Protein AF-W4FSC2-F1 (afdb_monomer)

Structure (mmCIF, N/CA/C/O backbone):
data_AF-W4FSC2-F1
#
_entry.id   AF-W4FSC2-F1
#
loop_
_atom_site.group_PDB
_atom_site.id
_atom_site.type_symbol
_atom_site.label_atom_id
_atom_site.label_alt_id
_atom_site.label_comp_id
_atom_site.label_asym_id
_atom_site.label_entity_id
_atom_site.label_seq_id
_atom_site.pdbx_PDB_ins_code
_atom_site.Cartn_x
_atom_site.Cartn_y
_atom_site.Cartn_z
_atom_site.occupancy
_atom_site.B_iso_or_equiv
_atom_site.auth_seq_id
_atom_site.auth_comp_id
_atom_site.auth_asym_id
_atom_site.auth_atom_id
_atom_site.pdbx_PDB_model_num
ATOM 1 N N . MET A 1 1 ? -3.417 -10.448 28.737 1.00 35.16 1 MET A N 1
ATOM 2 C CA . MET A 1 1 ? -2.575 -9.877 27.661 1.00 35.16 1 MET A CA 1
ATOM 3 C C . MET A 1 1 ? -3.220 -8.576 27.216 1.00 35.16 1 MET A C 1
ATOM 5 O O . MET A 1 1 ? -4.421 -8.612 26.991 1.00 35.16 1 MET A O 1
ATOM 9 N N . PRO A 1 2 ? -2.497 -7.448 27.138 1.00 37.25 2 PRO A N 1
ATOM 10 C CA . PRO A 1 2 ? -3.067 -6.211 26.617 1.00 37.25 2 PRO A CA 1
ATOM 11 C C . PRO A 1 2 ? -3.381 -6.393 25.128 1.00 37.25 2 PRO A C 1
ATOM 13 O O . PRO A 1 2 ? -2.490 -6.665 24.322 1.00 37.25 2 PRO A O 1
ATOM 16 N N . CYS A 1 3 ? -4.658 -6.302 24.778 1.00 48.50 3 CYS A N 1
ATOM 17 C CA . CYS A 1 3 ? -5.114 -6.345 23.401 1.00 48.50 3 CYS A CA 1
ATOM 18 C C . CYS A 1 3 ? -4.846 -4.989 22.753 1.00 48.50 3 CYS A C 1
ATOM 20 O O . CYS A 1 3 ? -5.392 -3.953 23.132 1.00 48.50 3 CYS A O 1
ATOM 22 N N . PHE A 1 4 ? -3.925 -4.989 21.794 1.00 53.41 4 PHE A N 1
ATOM 23 C CA . PHE A 1 4 ? -3.612 -3.797 21.027 1.00 53.41 4 PHE A CA 1
ATOM 24 C C . PHE A 1 4 ? -4.786 -3.481 20.093 1.00 53.41 4 PHE A C 1
ATOM 26 O O . PHE A 1 4 ? -5.379 -4.409 19.525 1.00 53.41 4 PHE A O 1
ATOM 33 N N . PRO A 1 5 ? -5.130 -2.194 19.905 1.00 62.53 5 PRO A N 1
ATOM 34 C CA . PRO A 1 5 ? -6.120 -1.812 18.911 1.00 62.53 5 PRO A CA 1
ATOM 35 C C . PRO A 1 5 ? -5.744 -2.441 17.562 1.00 62.53 5 PRO A C 1
ATOM 37 O O . PRO A 1 5 ? -4.558 -2.615 17.254 1.00 62.53 5 PRO A O 1
ATOM 40 N N . HIS A 1 6 ? -6.747 -2.830 16.772 1.00 65.00 6 HIS A N 1
ATOM 41 C CA . HIS A 1 6 ? -6.518 -3.376 15.437 1.00 65.00 6 HIS A CA 1
ATOM 42 C C . HIS A 1 6 ? -6.365 -2.227 14.434 1.00 65.00 6 HIS A C 1
ATOM 44 O O . HIS A 1 6 ? -7.195 -1.315 14.416 1.00 65.00 6 HIS A O 1
ATOM 50 N N . PRO A 1 7 ? -5.299 -2.230 13.620 1.00 75.81 7 PRO A N 1
ATOM 51 C CA . PRO A 1 7 ? -5.080 -1.213 12.602 1.00 75.81 7 PRO A CA 1
ATOM 52 C C . PRO A 1 7 ? -6.215 -1.287 11.590 1.00 75.81 7 PRO A C 1
ATOM 54 O O . PRO A 1 7 ? -6.633 -2.370 11.179 1.00 75.81 7 PRO A O 1
ATOM 57 N N . THR A 1 8 ? -6.729 -0.140 11.171 1.00 83.69 8 THR A N 1
ATOM 58 C CA . THR A 1 8 ? -7.837 -0.115 10.210 1.00 83.69 8 THR A CA 1
ATOM 59 C C . THR A 1 8 ? -7.338 0.160 8.804 1.00 83.69 8 THR A C 1
ATOM 61 O O . THR A 1 8 ? -7.883 -0.385 7.840 1.00 83.69 8 THR A O 1
ATOM 64 N N . LYS A 1 9 ? -6.270 0.953 8.672 1.00 91.56 9 LYS A N 1
ATOM 65 C CA . LYS A 1 9 ? -5.803 1.452 7.383 1.00 91.56 9 LYS A CA 1
ATOM 66 C C . LYS A 1 9 ? -4.280 1.457 7.303 1.00 91.56 9 LYS A C 1
ATOM 68 O O . LYS A 1 9 ? -3.597 1.911 8.213 1.00 91.56 9 LYS A O 1
ATOM 73 N N . LEU A 1 10 ? -3.752 0.977 6.185 1.00 94.44 10 LEU A N 1
ATOM 74 C CA . LEU A 1 10 ? -2.345 1.100 5.819 1.00 94.44 10 LEU A CA 1
ATOM 75 C C . LEU A 1 10 ? -2.249 1.986 4.582 1.00 94.44 10 LEU A C 1
ATOM 77 O O . LEU A 1 10 ? -2.932 1.734 3.594 1.00 94.44 10 LEU A O 1
ATOM 81 N N . VAL A 1 11 ? -1.411 3.014 4.632 1.00 95.69 11 VAL A N 1
ATOM 82 C CA . VAL A 1 11 ? -1.145 3.922 3.515 1.00 95.69 11 VAL A CA 1
ATOM 83 C C . VAL A 1 11 ? 0.298 3.724 3.069 1.00 95.69 11 VAL A C 1
ATOM 85 O O . VAL A 1 11 ? 1.221 3.922 3.852 1.00 95.69 11 VAL A O 1
ATOM 88 N N . LEU A 1 12 ? 0.493 3.303 1.823 1.00 97.00 12 LEU A N 1
ATOM 89 C CA . LEU A 1 12 ? 1.797 3.184 1.174 1.00 97.00 12 LEU A CA 1
ATOM 90 C C . LEU A 1 12 ? 2.012 4.405 0.283 1.00 97.00 12 LEU A C 1
ATOM 92 O O . LEU A 1 12 ? 1.240 4.596 -0.649 1.00 97.00 12 LEU A O 1
ATOM 96 N N . THR A 1 13 ? 3.069 5.175 0.507 1.00 97.31 13 THR A N 1
ATOM 97 C CA . THR A 1 13 ? 3.405 6.347 -0.309 1.00 97.31 13 THR A CA 1
ATOM 98 C C . THR A 1 13 ? 4.732 6.128 -1.015 1.00 97.31 13 THR A C 1
ATOM 100 O O . THR A 1 13 ? 5.756 5.967 -0.357 1.00 97.31 13 THR A O 1
ATOM 103 N N . LEU A 1 14 ? 4.732 6.125 -2.347 1.00 97.12 14 LEU A N 1
ATOM 104 C CA . LEU A 1 14 ? 5.954 6.048 -3.150 1.00 97.12 14 LEU A CA 1
ATOM 105 C C . LEU A 1 14 ? 6.486 7.463 -3.404 1.00 97.12 14 LEU A C 1
ATOM 107 O O . LEU A 1 14 ? 5.750 8.300 -3.919 1.00 97.12 14 LEU A O 1
ATOM 111 N N . HIS A 1 15 ? 7.753 7.713 -3.065 1.00 96.19 15 HIS A N 1
ATOM 112 C CA . HIS A 1 15 ? 8.377 9.039 -3.185 1.00 96.19 15 HIS A CA 1
ATOM 113 C C . HIS A 1 15 ? 9.204 9.155 -4.459 1.00 96.19 15 HIS A C 1
ATOM 115 O O . HIS A 1 15 ? 9.020 10.061 -5.266 1.00 96.19 15 HIS A O 1
ATOM 121 N N . SER A 1 16 ? 10.132 8.224 -4.657 1.00 96.62 16 SER A N 1
ATOM 122 C CA . SER A 1 16 ? 11.044 8.243 -5.800 1.00 96.62 16 SER A CA 1
ATOM 123 C C . SER A 1 16 ? 11.610 6.862 -6.086 1.00 96.62 16 SER A C 1
ATOM 125 O O . SER A 1 16 ? 11.514 5.951 -5.263 1.00 96.62 16 SER A O 1
ATOM 127 N N . ALA A 1 17 ? 12.222 6.697 -7.252 1.00 96.44 17 ALA A N 1
ATOM 128 C CA . ALA A 1 17 ? 13.078 5.557 -7.537 1.00 96.44 17 ALA A CA 1
ATOM 129 C C . ALA A 1 17 ? 14.437 6.018 -8.052 1.00 96.44 17 ALA A C 1
ATOM 131 O O . ALA A 1 17 ? 14.563 7.106 -8.603 1.00 96.44 17 ALA A O 1
ATOM 132 N N . SER A 1 18 ? 15.440 5.163 -7.899 1.00 96.06 18 SER A N 1
ATOM 133 C CA . SER A 1 18 ? 16.730 5.271 -8.569 1.00 96.06 18 SER A CA 1
ATOM 134 C C . SER A 1 18 ? 16.976 3.953 -9.290 1.00 96.06 18 SER A C 1
ATOM 136 O O . SER A 1 18 ? 17.211 2.919 -8.667 1.00 96.06 18 SER A O 1
ATOM 138 N N . LEU A 1 19 ? 16.807 3.967 -10.607 1.00 93.19 19 LEU A N 1
ATOM 139 C CA . LEU A 1 19 ? 17.000 2.803 -11.465 1.00 93.19 19 LEU A CA 1
ATOM 140 C C . LEU A 1 19 ? 18.501 2.577 -11.668 1.00 93.19 19 LEU A C 1
ATOM 142 O O . LEU A 1 19 ? 19.258 3.545 -11.779 1.00 93.19 19 LEU A O 1
ATOM 146 N N . LEU A 1 20 ? 18.933 1.313 -11.728 1.00 87.94 20 LEU A N 1
ATOM 147 C CA . LEU A 1 20 ? 20.340 0.992 -11.997 1.00 87.94 20 LEU A CA 1
ATOM 148 C C . LEU A 1 20 ? 20.810 1.611 -13.328 1.00 87.94 20 LEU A C 1
ATOM 150 O O . LEU A 1 20 ? 19.979 1.871 -14.208 1.00 87.94 20 LEU A O 1
ATOM 154 N N . PRO A 1 21 ? 22.133 1.830 -13.493 1.00 78.81 21 PRO A N 1
ATOM 155 C CA . PRO A 1 21 ? 22.695 2.449 -14.686 1.00 78.81 21 PRO A CA 1
ATOM 156 C C . PRO A 1 21 ? 22.179 1.760 -15.949 1.00 78.81 21 PRO A C 1
ATOM 158 O O . PRO A 1 21 ? 22.390 0.570 -16.177 1.00 78.81 21 PRO A O 1
ATOM 161 N N . GLY A 1 22 ? 21.451 2.516 -16.761 1.00 79.06 22 GLY A N 1
ATOM 162 C CA . GLY A 1 22 ? 20.733 1.974 -17.896 1.00 79.06 22 GLY A CA 1
ATOM 163 C C . GLY A 1 22 ? 20.102 3.071 -18.744 1.00 79.06 22 GLY A C 1
ATOM 164 O O . GLY A 1 22 ? 20.161 4.257 -18.413 1.00 79.06 22 GLY A O 1
ATOM 165 N N . PRO A 1 23 ? 19.497 2.700 -19.880 1.00 80.94 23 PRO A N 1
ATOM 166 C CA . PRO A 1 23 ? 18.843 3.655 -20.756 1.00 80.94 23 PRO A CA 1
ATOM 167 C C . PRO A 1 23 ? 17.675 4.316 -20.020 1.00 80.94 23 PRO A C 1
ATOM 169 O O . PRO A 1 23 ? 16.733 3.636 -19.621 1.00 80.94 23 PRO A O 1
ATOM 172 N N . ALA A 1 24 ? 17.719 5.643 -19.897 1.00 89.81 24 ALA A N 1
ATOM 173 C CA . ALA A 1 24 ? 16.662 6.406 -19.247 1.00 89.81 24 ALA A CA 1
ATOM 174 C C . ALA A 1 24 ? 15.281 6.123 -19.873 1.00 89.81 24 ALA A C 1
ATOM 176 O O . ALA A 1 24 ? 15.137 6.005 -21.099 1.00 89.81 24 ALA A O 1
ATOM 177 N N . MET A 1 25 ? 14.272 6.012 -19.011 1.00 91.94 25 MET A N 1
ATOM 178 C CA . MET A 1 25 ? 12.929 5.525 -19.326 1.00 91.94 25 MET A CA 1
ATOM 179 C C . MET A 1 25 ? 11.932 6.683 -19.334 1.00 91.94 25 MET A C 1
ATOM 181 O O . MET A 1 25 ? 12.090 7.635 -18.579 1.00 91.94 25 MET A O 1
ATOM 185 N N . ARG A 1 26 ? 10.900 6.611 -20.182 1.00 93.69 26 ARG A N 1
ATOM 186 C CA . ARG A 1 26 ? 9.776 7.567 -20.196 1.00 93.69 26 ARG A CA 1
ATOM 187 C C . ARG A 1 26 ? 8.539 6.947 -19.552 1.00 93.69 26 ARG A C 1
ATOM 189 O O . ARG A 1 26 ? 8.424 5.723 -19.517 1.00 93.69 26 ARG A O 1
ATOM 196 N N . ASN A 1 27 ? 7.580 7.771 -19.136 1.00 94.62 27 ASN A N 1
ATOM 197 C CA . ASN A 1 27 ? 6.281 7.333 -18.600 1.00 94.62 27 ASN A CA 1
ATOM 198 C C . ASN A 1 27 ? 6.419 6.304 -17.462 1.00 94.62 27 ASN A C 1
ATOM 200 O O . ASN A 1 27 ? 5.756 5.261 -17.470 1.00 94.62 27 ASN A O 1
ATOM 204 N N . VAL A 1 28 ? 7.332 6.563 -16.524 1.00 96.06 28 VAL A N 1
ATOM 205 C CA . VAL A 1 28 ? 7.620 5.636 -15.427 1.00 96.06 28 VAL A CA 1
ATOM 206 C C . VAL A 1 28 ? 6.524 5.730 -14.368 1.00 96.06 28 VAL A C 1
ATOM 208 O O . VAL A 1 28 ? 6.284 6.794 -13.806 1.00 96.06 28 VAL A O 1
ATOM 211 N N . HIS A 1 29 ? 5.853 4.619 -14.087 1.00 96.88 29 HIS A N 1
ATOM 212 C CA . HIS A 1 29 ? 4.794 4.525 -13.084 1.00 96.88 29 HIS A CA 1
ATOM 213 C C . HIS A 1 29 ? 4.937 3.245 -12.266 1.00 96.88 29 HIS A C 1
ATOM 215 O O . HIS A 1 29 ? 5.563 2.271 -12.694 1.00 96.88 29 HIS A O 1
ATOM 221 N N . ALA A 1 30 ? 4.336 3.249 -11.085 1.00 97.38 30 ALA A N 1
ATOM 222 C CA . ALA A 1 30 ? 4.217 2.082 -10.236 1.00 97.38 30 ALA A CA 1
ATOM 223 C C . ALA A 1 30 ? 2.822 1.467 -10.368 1.00 97.38 30 ALA A C 1
ATOM 225 O O . ALA A 1 30 ? 1.814 2.168 -10.443 1.00 97.38 30 ALA A O 1
ATOM 226 N N . VAL A 1 31 ? 2.775 0.143 -10.368 1.00 97.75 31 VAL A N 1
ATOM 227 C CA . VAL A 1 31 ? 1.562 -0.659 -10.252 1.00 97.75 31 VAL A CA 1
ATOM 228 C C . VAL A 1 31 ? 1.635 -1.377 -8.912 1.00 97.75 31 VAL A C 1
ATOM 230 O O . VAL A 1 31 ? 2.566 -2.143 -8.666 1.00 97.75 31 VAL A O 1
ATOM 233 N N . VAL A 1 32 ? 0.671 -1.114 -8.038 1.00 98.06 32 VAL A N 1
ATOM 234 C CA . VAL A 1 32 ? 0.623 -1.637 -6.672 1.00 98.06 32 VAL A CA 1
ATOM 235 C C . VAL A 1 32 ? -0.560 -2.581 -6.551 1.00 98.06 32 VAL A C 1
ATOM 237 O O . VAL A 1 32 ? -1.699 -2.177 -6.747 1.00 98.06 32 VAL A O 1
ATOM 240 N N . THR A 1 33 ? -0.303 -3.844 -6.232 1.00 97.81 33 THR A N 1
ATOM 241 C CA . THR A 1 33 ? -1.330 -4.886 -6.130 1.00 97.81 33 THR A CA 1
ATOM 242 C C . THR A 1 33 ? -1.368 -5.463 -4.723 1.00 97.81 33 THR A C 1
ATOM 244 O O . THR A 1 33 ? -0.325 -5.767 -4.151 1.00 97.81 33 THR A O 1
ATOM 247 N N . SER A 1 34 ? -2.559 -5.639 -4.159 1.00 96.00 34 SER A N 1
ATOM 248 C CA . SER A 1 34 ? -2.759 -6.349 -2.897 1.00 96.00 34 SER A CA 1
ATOM 249 C C . SER A 1 34 ? -4.055 -7.149 -2.944 1.00 96.00 34 SER A C 1
ATOM 251 O O . SER A 1 34 ? -5.144 -6.574 -2.969 1.00 96.00 34 SER A O 1
ATOM 253 N N . GLY A 1 35 ? -3.935 -8.478 -2.936 1.00 91.88 35 GLY A N 1
ATOM 254 C CA . GLY A 1 35 ? -5.071 -9.371 -3.162 1.00 91.88 35 GLY A CA 1
ATOM 255 C C . GLY A 1 35 ? -5.659 -9.167 -4.558 1.00 91.88 35 GLY A C 1
ATOM 256 O O . GLY A 1 35 ? -4.946 -9.263 -5.551 1.00 91.88 35 GLY A O 1
ATOM 257 N N . ASP A 1 36 ? -6.947 -8.854 -4.604 1.00 91.06 36 ASP A N 1
ATOM 258 C CA . ASP A 1 36 ? -7.753 -8.575 -5.795 1.00 91.06 36 ASP A CA 1
ATOM 259 C C . ASP A 1 36 ? -7.663 -7.119 -6.284 1.00 91.06 36 ASP A C 1
ATOM 261 O O . ASP A 1 36 ? -8.143 -6.791 -7.368 1.00 91.06 36 ASP A O 1
ATOM 265 N N . LYS A 1 37 ? -7.048 -6.225 -5.500 1.00 94.19 37 LYS A N 1
ATOM 266 C CA . LYS A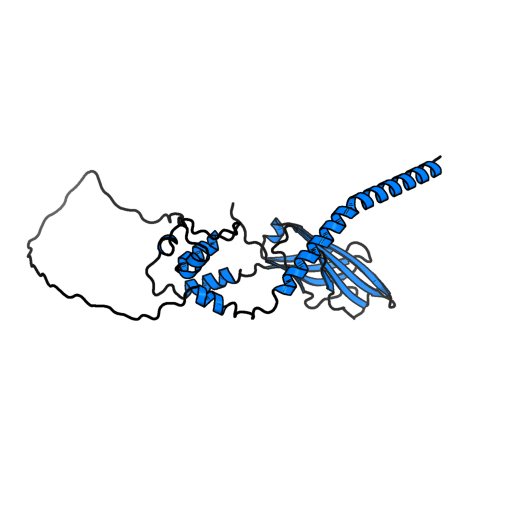 1 37 ? -6.981 -4.795 -5.818 1.00 94.19 37 LYS A CA 1
ATOM 267 C C . LYS A 1 37 ? -5.661 -4.435 -6.472 1.00 94.19 37 LYS A C 1
ATOM 269 O O . LYS A 1 37 ? -4.597 -4.690 -5.905 1.00 94.19 37 LYS A O 1
ATOM 274 N N . THR A 1 38 ? -5.739 -3.740 -7.601 1.00 96.50 38 THR A N 1
ATOM 275 C CA . THR A 1 38 ? -4.590 -3.155 -8.293 1.00 96.50 38 THR A CA 1
ATOM 276 C C . THR A 1 38 ? -4.794 -1.655 -8.453 1.00 96.50 38 THR A C 1
ATOM 278 O O . THR A 1 38 ? -5.833 -1.199 -8.918 1.00 96.50 38 THR A O 1
ATOM 281 N N . PHE A 1 39 ? -3.774 -0.893 -8.082 1.00 96.62 39 PHE A N 1
ATOM 282 C CA . PHE A 1 39 ? -3.704 0.554 -8.207 1.00 96.62 39 PHE A CA 1
ATOM 283 C C . PHE A 1 39 ? -2.535 0.931 -9.112 1.00 96.62 39 PHE A C 1
ATOM 285 O O . PHE A 1 39 ? -1.536 0.211 -9.185 1.00 96.62 39 PHE A O 1
ATOM 292 N N . GLN A 1 40 ? -2.634 2.078 -9.772 1.00 96.44 40 GLN A N 1
ATOM 293 C CA . GLN A 1 40 ? -1.581 2.604 -10.630 1.00 96.44 40 GLN A CA 1
ATOM 294 C C . GLN A 1 40 ? -1.259 4.043 -10.222 1.00 96.44 40 GLN A C 1
ATOM 296 O O . GLN A 1 40 ? -2.168 4.837 -10.000 1.00 96.44 40 GLN A O 1
ATOM 301 N N . SER A 1 41 ? 0.029 4.374 -10.110 1.00 96.19 41 SER A N 1
ATOM 302 C CA . SER A 1 41 ? 0.466 5.755 -9.892 1.00 96.19 41 SER A CA 1
ATOM 303 C C . SER A 1 41 ? 0.311 6.587 -11.163 1.00 96.19 41 SER A C 1
ATOM 305 O O . SER A 1 41 ? 0.330 6.064 -12.283 1.00 96.19 41 SER A O 1
ATOM 307 N N . ASN A 1 42 ? 0.312 7.908 -11.001 1.00 93.81 42 ASN A N 1
ATOM 308 C CA . ASN A 1 42 ? 0.546 8.811 -12.121 1.00 93.81 42 ASN A CA 1
ATOM 309 C C . ASN A 1 42 ? 1.884 8.484 -12.802 1.00 93.81 42 ASN A C 1
ATOM 311 O O . ASN A 1 42 ? 2.839 8.017 -12.166 1.00 93.81 42 ASN A O 1
ATOM 315 N N . SER A 1 43 ? 1.933 8.693 -14.116 1.00 91.94 43 SER A N 1
ATOM 316 C CA . SER A 1 43 ? 3.132 8.441 -14.913 1.00 91.94 43 SER A CA 1
ATOM 317 C C . SER A 1 43 ? 4.084 9.625 -14.853 1.00 91.94 43 SER A C 1
ATOM 319 O O . SER A 1 43 ? 3.700 10.753 -15.137 1.00 91.94 43 SER A O 1
ATOM 321 N N . PHE A 1 44 ? 5.354 9.357 -14.564 1.00 90.94 44 PHE A N 1
ATOM 322 C CA . PHE A 1 44 ? 6.422 10.334 -14.716 1.00 90.94 44 PHE A CA 1
ATOM 323 C C . PHE A 1 44 ? 6.866 10.372 -16.183 1.00 90.94 44 PHE A C 1
ATOM 325 O O . PHE A 1 44 ? 7.516 9.447 -16.678 1.00 90.94 44 PHE A O 1
ATOM 332 N N . HIS A 1 45 ? 6.458 11.410 -16.908 1.00 89.44 45 HIS A N 1
ATOM 333 C CA . HIS A 1 45 ? 6.664 11.524 -18.354 1.00 89.44 45 HIS A CA 1
ATOM 334 C C . HIS A 1 45 ? 8.117 11.764 -18.801 1.00 89.44 45 HIS A C 1
ATOM 336 O O . HIS A 1 45 ? 8.520 11.146 -19.798 1.00 89.44 45 HIS A O 1
ATOM 342 N N . PRO A 1 46 ? 8.920 12.609 -18.119 1.00 91.50 46 PRO A N 1
ATOM 343 C CA . PRO A 1 46 ? 10.275 12.904 -18.565 1.00 91.50 46 PRO A CA 1
ATOM 344 C C . PRO A 1 46 ? 11.151 11.652 -18.652 1.00 91.50 46 PRO A C 1
ATOM 346 O O . PRO A 1 46 ? 11.008 10.699 -17.886 1.00 91.50 46 PRO A O 1
ATOM 349 N N . LYS A 1 47 ? 12.083 11.657 -19.611 1.00 93.19 47 LYS A N 1
ATOM 350 C CA . LYS A 1 47 ? 13.055 10.573 -19.770 1.00 93.19 47 LYS A CA 1
ATOM 351 C C . LYS A 1 47 ? 14.039 10.630 -18.597 1.00 93.19 47 LYS A C 1
ATOM 353 O O . LYS A 1 47 ? 14.852 11.544 -18.549 1.00 93.19 47 LYS A O 1
ATOM 358 N N . THR A 1 48 ? 13.979 9.669 -17.679 1.00 92.94 48 THR A N 1
ATOM 359 C CA . THR A 1 48 ? 14.784 9.682 -16.446 1.00 92.94 48 THR A CA 1
ATOM 360 C C . THR A 1 48 ? 15.219 8.280 -16.015 1.00 92.94 48 THR A C 1
ATOM 362 O O . THR A 1 48 ? 14.611 7.276 -16.395 1.00 92.94 48 THR A O 1
ATOM 365 N N . THR A 1 49 ? 16.275 8.212 -15.209 1.00 93.81 49 THR A N 1
ATOM 366 C CA . THR A 1 49 ? 16.635 7.046 -14.383 1.00 93.81 49 THR A CA 1
ATOM 367 C C . THR A 1 49 ? 16.200 7.218 -12.928 1.00 93.81 49 THR A C 1
ATOM 369 O O . THR A 1 49 ? 16.220 6.252 -12.175 1.00 93.81 49 THR A O 1
ATOM 372 N N . SER A 1 50 ? 15.772 8.420 -12.542 1.00 95.31 50 SER A N 1
ATOM 373 C CA . SER A 1 50 ? 15.401 8.766 -11.172 1.00 95.31 50 SER A CA 1
ATOM 374 C C . SER A 1 50 ? 14.027 9.443 -11.142 1.00 95.31 50 SER A C 1
ATOM 376 O O . SER A 1 50 ? 13.951 10.667 -11.017 1.00 95.31 50 SER A O 1
ATOM 378 N N . PRO A 1 51 ? 12.926 8.703 -11.376 1.00 95.44 51 PRO A N 1
ATOM 379 C CA . PRO A 1 51 ? 11.588 9.281 -11.327 1.00 95.44 51 PRO A CA 1
ATOM 380 C C . PRO A 1 51 ? 11.224 9.680 -9.894 1.00 95.44 51 PRO A C 1
ATOM 382 O O . PRO A 1 51 ? 11.545 8.975 -8.936 1.00 95.44 51 PRO A O 1
ATOM 385 N N . ILE A 1 52 ? 10.513 10.797 -9.769 1.00 96.19 52 ILE A N 1
ATOM 386 C CA . ILE A 1 52 ? 9.922 11.274 -8.518 1.00 96.19 52 ILE A CA 1
ATOM 3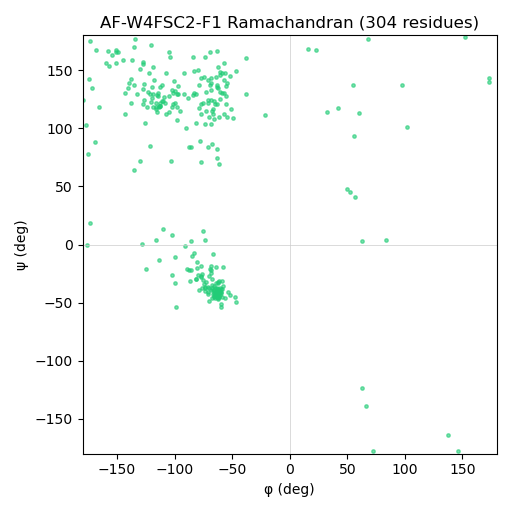87 C C . ILE A 1 52 ? 8.408 11.242 -8.713 1.00 96.19 52 ILE A C 1
ATOM 389 O O . ILE A 1 52 ? 7.905 11.741 -9.720 1.00 96.19 52 ILE A O 1
ATOM 393 N N . TRP A 1 53 ? 7.689 10.624 -7.781 1.00 93.94 53 TRP A N 1
ATOM 394 C CA . TRP A 1 53 ? 6.233 10.586 -7.799 1.00 93.94 53 TRP A CA 1
ATOM 395 C C . TRP A 1 53 ? 5.708 11.556 -6.751 1.00 93.94 53 TRP A C 1
ATOM 397 O O . TRP A 1 53 ? 5.897 11.357 -5.553 1.00 93.94 53 TRP A O 1
ATOM 407 N N . GLU A 1 54 ? 5.034 12.608 -7.199 1.00 84.19 54 GLU A N 1
ATOM 408 C CA . GLU A 1 54 ? 4.369 13.537 -6.292 1.00 84.19 54 GLU A CA 1
ATOM 409 C C . GLU A 1 54 ? 3.192 12.822 -5.619 1.00 84.19 54 GLU A C 1
ATOM 411 O O . GLU A 1 54 ? 2.157 12.574 -6.234 1.00 84.19 54 GLU A O 1
ATOM 416 N N . GLN A 1 55 ? 3.384 12.448 -4.351 1.00 77.38 55 GLN A N 1
ATOM 417 C CA . GLN A 1 55 ? 2.334 11.950 -3.455 1.00 77.38 55 GLN A CA 1
ATOM 418 C C . GLN A 1 55 ? 1.566 10.720 -3.976 1.00 77.38 55 GLN A C 1
ATOM 420 O O . GLN A 1 55 ? 0.353 10.609 -3.792 1.00 77.38 55 GLN A O 1
ATOM 425 N N . ALA A 1 56 ? 2.253 9.752 -4.591 1.00 92.69 56 ALA A N 1
ATOM 426 C CA . ALA A 1 56 ? 1.626 8.492 -4.996 1.00 92.69 56 ALA A CA 1
ATOM 427 C C . ALA A 1 56 ? 1.297 7.621 -3.767 1.00 92.69 56 ALA A C 1
ATOM 429 O O . ALA A 1 56 ? 2.080 6.748 -3.384 1.00 92.69 56 ALA A O 1
ATOM 430 N N . ALA A 1 57 ? 0.145 7.887 -3.147 1.00 96.19 57 ALA A N 1
ATOM 431 C CA . ALA A 1 57 ? -0.342 7.226 -1.943 1.00 96.19 57 ALA A CA 1
ATOM 432 C C . ALA A 1 57 ? -1.434 6.188 -2.251 1.00 96.19 57 ALA A C 1
ATOM 434 O O . ALA A 1 57 ? -2.409 6.458 -2.951 1.00 96.19 57 ALA A O 1
ATOM 435 N N . PHE A 1 58 ? -1.294 4.999 -1.670 1.00 96.06 58 PHE A N 1
ATOM 436 C CA . PHE A 1 58 ? -2.183 3.857 -1.854 1.00 96.06 58 PHE A CA 1
ATOM 437 C C . PHE A 1 58 ? -2.706 3.396 -0.499 1.00 96.06 58 PHE A C 1
ATOM 439 O O . PHE A 1 58 ? -1.931 2.994 0.368 1.00 96.06 58 PHE A O 1
ATOM 446 N N . ALA A 1 59 ? -4.023 3.453 -0.310 1.00 94.88 59 ALA A N 1
ATOM 447 C CA . ALA A 1 59 ? -4.661 3.081 0.944 1.00 94.88 59 ALA A CA 1
ATOM 448 C C . ALA A 1 59 ? -5.255 1.669 0.888 1.00 94.88 59 ALA A C 1
ATOM 450 O O . ALA A 1 59 ? -6.019 1.325 -0.014 1.00 94.88 59 ALA A O 1
ATOM 451 N N . PHE A 1 60 ? -4.966 0.875 1.913 1.00 93.44 60 PHE A N 1
ATOM 452 C CA . PHE A 1 60 ? -5.448 -0.487 2.085 1.00 93.44 60 PHE A CA 1
ATOM 453 C C . PHE A 1 60 ? -6.220 -0.596 3.395 1.00 93.44 60 PHE A C 1
ATOM 455 O O . PHE A 1 60 ? -5.716 -0.219 4.452 1.00 93.44 60 PHE A O 1
ATOM 462 N N . ASN A 1 61 ? -7.429 -1.155 3.339 1.00 90.69 61 ASN A N 1
ATOM 463 C CA . ASN A 1 61 ? -8.146 -1.563 4.543 1.00 90.69 61 ASN A CA 1
ATOM 464 C C . ASN A 1 61 ? -7.512 -2.856 5.080 1.00 90.69 61 ASN A C 1
ATOM 466 O O . ASN A 1 61 ? -7.427 -3.859 4.361 1.00 90.69 61 ASN A O 1
ATOM 470 N N . VAL A 1 62 ? -7.047 -2.806 6.327 1.00 90.50 62 VAL A N 1
ATOM 471 C CA . VAL A 1 62 ? -6.362 -3.915 7.009 1.00 90.50 62 VAL A CA 1
ATOM 472 C C . VAL A 1 62 ? -7.127 -4.430 8.230 1.00 90.50 62 VAL A C 1
ATOM 474 O O . VAL A 1 62 ? -6.655 -5.362 8.871 1.00 90.50 62 VAL A O 1
ATOM 477 N N . ARG A 1 63 ? -8.336 -3.910 8.501 1.00 84.00 63 ARG A N 1
ATOM 478 C CA . ARG A 1 63 ? -9.127 -4.220 9.709 1.00 84.00 63 ARG A CA 1
ATOM 479 C C . ARG A 1 63 ? -9.349 -5.720 9.923 1.00 84.00 63 ARG A C 1
ATOM 481 O O . ARG A 1 63 ? -9.259 -6.197 11.045 1.00 84.00 63 ARG A O 1
ATOM 488 N N . ALA A 1 64 ? -9.630 -6.454 8.848 1.00 80.56 64 ALA A N 1
ATOM 489 C CA . ALA A 1 64 ? -9.912 -7.891 8.889 1.00 80.56 64 ALA A CA 1
ATOM 490 C C . ALA A 1 64 ? -8.726 -8.763 8.433 1.00 80.56 64 ALA A C 1
ATOM 492 O O . ALA A 1 64 ? -8.884 -9.963 8.219 1.00 80.56 64 ALA A O 1
ATOM 493 N N . LYS A 1 65 ? -7.540 -8.176 8.214 1.00 82.81 65 LYS A N 1
ATOM 494 C CA . LYS A 1 65 ? -6.403 -8.885 7.618 1.00 82.81 65 LYS A CA 1
ATOM 495 C C . LYS A 1 65 ? -5.390 -9.283 8.685 1.00 82.81 65 LYS A C 1
ATOM 497 O O . LYS A 1 65 ? -4.761 -8.437 9.307 1.00 82.81 65 LYS A O 1
ATOM 502 N N . THR A 1 66 ? -5.168 -10.587 8.830 1.00 82.50 66 THR A N 1
ATOM 503 C CA . THR A 1 66 ? -4.085 -11.133 9.668 1.00 82.50 66 THR A CA 1
ATOM 504 C C . THR A 1 66 ? -2.718 -11.020 8.989 1.00 82.50 66 THR A C 1
ATOM 506 O O . THR A 1 66 ? -1.689 -10.913 9.658 1.00 82.50 66 THR A O 1
ATOM 509 N N . HIS A 1 67 ? -2.722 -11.026 7.654 1.00 88.56 67 HIS A N 1
ATOM 510 C CA . HIS A 1 67 ? -1.551 -10.914 6.798 1.00 88.56 67 HIS A CA 1
ATOM 511 C C . HIS A 1 67 ? -1.891 -10.014 5.611 1.00 88.56 67 HIS A C 1
ATOM 513 O O . HIS A 1 67 ? -2.979 -10.105 5.037 1.00 88.56 67 HIS A O 1
ATOM 519 N N . LEU A 1 68 ? -0.957 -9.150 5.227 1.00 93.50 68 LEU A N 1
ATOM 520 C CA . LEU A 1 68 ? -1.081 -8.317 4.038 1.00 93.50 68 LEU A CA 1
ATOM 521 C C . LEU A 1 68 ? 0.163 -8.492 3.175 1.00 93.50 68 LEU A C 1
ATOM 523 O O . LEU A 1 68 ? 1.269 -8.202 3.624 1.00 93.50 68 LEU A O 1
ATOM 527 N N . CYS A 1 69 ? -0.034 -8.932 1.935 1.00 96.31 69 CYS A N 1
ATOM 528 C CA . CYS A 1 69 ? 0.991 -8.912 0.902 1.00 96.31 69 CYS A CA 1
ATOM 529 C C . CYS A 1 69 ? 0.679 -7.774 -0.077 1.00 96.31 69 CYS A C 1
ATOM 531 O O . CYS A 1 69 ? -0.451 -7.660 -0.567 1.00 96.31 69 CYS A O 1
ATOM 533 N N . ILE A 1 70 ? 1.665 -6.918 -0.331 1.00 97.50 70 ILE A N 1
ATOM 534 C CA . ILE A 1 70 ? 1.604 -5.862 -1.339 1.00 97.50 70 ILE A CA 1
ATOM 535 C C . ILE A 1 70 ? 2.727 -6.109 -2.338 1.00 97.50 70 ILE A C 1
ATOM 537 O O . ILE A 1 70 ? 3.898 -6.141 -1.971 1.00 97.50 70 ILE A O 1
ATOM 541 N N . HIS A 1 71 ? 2.371 -6.256 -3.604 1.00 98.12 71 HIS A N 1
ATOM 542 C CA . HIS A 1 71 ? 3.297 -6.380 -4.717 1.00 98.12 71 HIS A CA 1
ATOM 543 C C . HIS A 1 71 ? 3.393 -5.038 -5.440 1.00 98.12 71 HIS A C 1
ATOM 545 O O . HIS A 1 71 ? 2.393 -4.524 -5.940 1.00 98.12 71 HIS A O 1
ATOM 551 N N . VAL A 1 72 ? 4.595 -4.475 -5.506 1.00 98.12 72 VAL A N 1
ATOM 552 C CA . VAL A 1 72 ? 4.867 -3.218 -6.207 1.00 98.12 72 VAL A CA 1
ATOM 553 C C . VAL A 1 72 ? 5.710 -3.526 -7.432 1.00 98.12 72 VAL A C 1
ATOM 555 O O . VAL A 1 72 ? 6.798 -4.082 -7.313 1.00 98.12 72 VAL A O 1
ATOM 558 N N . ARG A 1 73 ? 5.230 -3.139 -8.612 1.00 97.94 73 ARG A N 1
ATOM 559 C CA . ARG A 1 73 ? 5.941 -3.275 -9.885 1.00 97.94 73 ARG A CA 1
ATOM 560 C C . ARG A 1 73 ? 6.163 -1.903 -10.498 1.00 97.94 73 ARG A C 1
ATOM 562 O O . ARG A 1 73 ? 5.215 -1.145 -10.663 1.00 97.94 73 ARG A O 1
ATOM 569 N N . VAL A 1 74 ? 7.393 -1.606 -10.898 1.00 97.44 74 VAL A N 1
ATOM 570 C CA . VAL A 1 74 ? 7.727 -0.371 -11.615 1.00 97.44 74 VAL A CA 1
ATOM 571 C C . VAL A 1 74 ? 7.756 -0.667 -13.110 1.00 97.44 74 VAL A C 1
ATOM 573 O O . VAL A 1 74 ? 8.382 -1.630 -13.559 1.00 97.44 74 VAL A O 1
ATOM 576 N N . VAL A 1 75 ? 7.060 0.149 -13.893 1.00 96.62 75 VAL A N 1
ATOM 577 C CA . VAL A 1 75 ? 6.920 -0.001 -15.343 1.00 96.62 75 VAL A CA 1
ATOM 578 C C . VAL A 1 75 ? 7.334 1.302 -16.008 1.00 96.62 75 VAL A C 1
ATOM 580 O O . VAL A 1 75 ? 6.989 2.383 -15.546 1.00 96.62 75 VAL A O 1
ATOM 583 N N . GLY A 1 76 ? 8.071 1.205 -17.109 1.00 95.31 76 GLY A N 1
ATOM 584 C CA . GLY A 1 76 ? 8.433 2.352 -17.935 1.00 95.31 76 GLY A CA 1
ATOM 585 C C . GLY A 1 76 ? 8.258 2.048 -19.414 1.00 95.31 76 GLY A C 1
ATOM 586 O O . GLY A 1 76 ? 8.050 0.908 -19.820 1.00 95.31 76 GLY A O 1
ATOM 587 N N . THR A 1 77 ? 8.365 3.076 -20.243 1.00 94.25 77 THR A N 1
ATOM 588 C CA . THR A 1 77 ? 8.285 2.976 -21.701 1.00 94.25 77 THR A CA 1
ATOM 589 C C . THR A 1 77 ? 9.626 3.343 -22.326 1.00 94.25 77 THR A C 1
ATOM 591 O O . THR A 1 77 ? 10.209 4.384 -22.016 1.00 94.25 77 THR A O 1
ATOM 594 N N . LYS A 1 78 ? 10.115 2.497 -23.236 1.00 91.56 78 LYS A N 1
ATOM 595 C CA . LYS A 1 78 ? 11.298 2.756 -24.066 1.00 91.56 78 LYS A CA 1
ATOM 596 C C . LYS A 1 78 ? 10.967 2.410 -25.511 1.00 91.56 78 LYS A C 1
ATOM 598 O O . LYS A 1 78 ? 10.485 1.312 -25.770 1.00 91.56 78 LYS A O 1
ATOM 603 N N . ASN A 1 79 ? 11.238 3.326 -26.442 1.00 90.19 79 ASN A N 1
ATOM 604 C CA . ASN A 1 79 ? 10.941 3.155 -27.871 1.00 90.19 79 ASN A CA 1
ATOM 605 C C . ASN A 1 79 ? 9.487 2.695 -28.105 1.00 90.19 79 ASN A C 1
ATOM 607 O O . ASN A 1 79 ? 9.251 1.702 -28.784 1.00 90.19 79 ASN A O 1
ATOM 611 N N . LEU A 1 80 ? 8.530 3.363 -27.444 1.00 90.00 80 LEU A N 1
ATOM 612 C CA . LEU A 1 80 ? 7.088 3.054 -27.472 1.00 90.00 80 LEU A CA 1
ATOM 613 C C . LEU A 1 80 ? 6.684 1.670 -26.919 1.00 90.00 80 LEU A C 1
ATOM 615 O O . LEU A 1 80 ? 5.503 1.343 -26.898 1.00 90.00 80 LEU A O 1
ATOM 619 N N . ARG A 1 81 ? 7.625 0.869 -26.403 1.00 92.69 81 ARG A N 1
ATOM 620 C CA . ARG A 1 81 ? 7.342 -0.425 -25.767 1.00 92.69 81 ARG A CA 1
ATOM 621 C C . ARG A 1 81 ? 7.369 -0.303 -24.246 1.00 92.69 81 ARG A C 1
ATOM 623 O O . ARG A 1 81 ? 8.332 0.222 -23.679 1.00 92.69 81 ARG A O 1
ATOM 630 N N . LYS A 1 82 ? 6.330 -0.820 -23.583 1.00 94.62 82 LYS A N 1
ATOM 631 C CA . LYS A 1 82 ? 6.283 -0.953 -22.119 1.00 94.62 82 LYS A CA 1
ATOM 632 C C . LYS A 1 82 ? 7.281 -2.023 -21.667 1.00 94.62 82 LYS A C 1
ATOM 634 O O . LYS A 1 82 ? 7.391 -3.077 -22.289 1.00 94.62 82 LYS A O 1
ATOM 639 N N . ARG A 1 83 ? 8.016 -1.752 -20.591 1.00 94.81 83 ARG A N 1
ATOM 640 C CA . ARG A 1 83 ? 8.993 -2.658 -19.977 1.00 94.81 83 ARG A CA 1
ATOM 641 C C . ARG A 1 83 ? 8.823 -2.661 -18.464 1.00 94.81 83 ARG A C 1
ATOM 643 O O . ARG A 1 83 ? 8.676 -1.601 -17.857 1.00 94.81 83 ARG A O 1
ATOM 650 N N . GLY A 1 84 ? 8.882 -3.848 -17.868 1.00 95.06 84 GLY A N 1
ATOM 651 C CA . GLY A 1 84 ? 9.021 -3.993 -16.422 1.00 95.06 84 GLY A CA 1
ATOM 652 C C . GLY A 1 84 ? 10.426 -3.579 -15.999 1.00 95.06 84 GLY A C 1
ATOM 653 O O . GLY A 1 84 ? 11.407 -4.130 -16.493 1.00 95.06 84 GLY A O 1
ATOM 654 N N . LEU A 1 85 ? 10.514 -2.589 -15.117 1.00 95.50 85 LEU A N 1
ATOM 655 C CA . LEU A 1 85 ? 11.778 -2.067 -14.594 1.00 95.50 85 LEU A CA 1
ATOM 656 C C . LEU A 1 85 ? 12.244 -2.811 -13.349 1.00 95.50 85 LEU A C 1
ATOM 658 O O . LEU A 1 85 ? 13.434 -2.831 -13.062 1.00 95.50 85 LEU A O 1
ATOM 662 N N . GLY A 1 86 ? 11.313 -3.475 -12.678 1.00 96.88 86 GLY A N 1
ATOM 663 C CA . GLY A 1 86 ? 11.558 -4.354 -11.551 1.00 96.88 86 GLY A CA 1
ATOM 664 C C . GLY A 1 86 ? 10.345 -4.380 -10.637 1.00 96.88 86 GLY A C 1
ATOM 665 O O . GLY A 1 86 ? 9.333 -3.720 -10.901 1.00 96.88 86 GLY A O 1
ATOM 666 N N . HIS A 1 87 ? 10.425 -5.168 -9.577 1.00 97.94 87 HIS A N 1
ATOM 667 C CA . HIS A 1 87 ? 9.344 -5.301 -8.609 1.00 97.94 87 HIS A CA 1
ATOM 668 C C . HIS A 1 87 ? 9.864 -5.711 -7.233 1.00 97.94 87 HIS A C 1
ATOM 670 O O . HIS A 1 87 ? 10.988 -6.186 -7.107 1.00 97.94 87 HIS A O 1
ATOM 676 N N . PHE A 1 88 ? 9.048 -5.540 -6.201 1.00 98.06 88 PHE A N 1
ATOM 677 C CA . PHE A 1 88 ? 9.309 -6.067 -4.864 1.00 98.06 88 PHE A CA 1
ATOM 678 C C . PHE A 1 88 ? 7.994 -6.394 -4.152 1.00 98.06 88 PHE A C 1
ATOM 680 O O . PHE A 1 88 ? 6.913 -5.971 -4.573 1.00 98.06 88 PHE A O 1
ATOM 687 N N . TYR A 1 89 ? 8.096 -7.148 -3.059 1.00 97.44 89 TYR A N 1
ATOM 688 C CA . TYR A 1 89 ? 6.966 -7.532 -2.219 1.00 97.44 89 TYR A CA 1
ATOM 689 C C . TYR A 1 89 ? 7.138 -6.981 -0.807 1.00 97.44 89 TYR A C 1
ATOM 691 O O . TYR A 1 89 ? 8.233 -6.998 -0.247 1.00 97.44 89 TYR A O 1
ATOM 699 N N . LEU A 1 90 ? 6.036 -6.536 -0.216 1.00 96.50 90 LEU A N 1
ATOM 700 C CA . LEU A 1 90 ? 5.944 -6.148 1.182 1.00 96.50 90 LEU A CA 1
ATOM 701 C C . LEU A 1 90 ? 4.979 -7.083 1.887 1.00 96.50 90 LEU A C 1
ATOM 703 O O . LEU A 1 90 ? 3.809 -7.166 1.521 1.00 96.50 90 LEU A O 1
ATOM 707 N N . ASN A 1 91 ? 5.480 -7.756 2.916 1.00 95.44 91 ASN A N 1
ATOM 708 C CA . ASN A 1 91 ? 4.701 -8.672 3.730 1.00 95.44 91 ASN A CA 1
ATOM 709 C C . ASN A 1 91 ? 4.557 -8.092 5.136 1.00 95.44 91 ASN A C 1
ATOM 711 O O . ASN A 1 91 ? 5.546 -7.880 5.844 1.00 95.44 91 ASN A O 1
ATOM 715 N N . PHE A 1 92 ? 3.317 -7.848 5.546 1.00 92.56 92 PHE A N 1
ATOM 716 C CA . PHE A 1 92 ? 2.980 -7.404 6.890 1.00 92.56 92 PHE A CA 1
ATOM 717 C C . PHE A 1 92 ? 2.301 -8.542 7.637 1.00 92.56 92 PHE A C 1
ATOM 719 O O . PHE A 1 92 ? 1.263 -9.048 7.212 1.00 92.56 92 PHE A O 1
ATOM 726 N N . SER A 1 93 ? 2.896 -8.928 8.762 1.00 89.38 93 SER A N 1
ATOM 727 C CA . SER A 1 93 ? 2.268 -9.803 9.747 1.00 89.38 93 SER A CA 1
ATOM 728 C C . SER A 1 93 ? 1.386 -8.995 10.693 1.00 89.38 93 SER A C 1
ATOM 730 O O . SER A 1 93 ? 1.593 -7.789 10.856 1.00 89.38 93 SER A O 1
ATOM 732 N N . ASN A 1 94 ? 0.472 -9.670 11.392 1.00 80.44 94 ASN A N 1
ATOM 733 C CA . ASN A 1 94 ? -0.375 -9.059 12.419 1.00 80.44 94 ASN A CA 1
ATOM 734 C C . ASN A 1 94 ? 0.432 -8.192 13.413 1.00 80.44 94 ASN A C 1
ATOM 736 O O . ASN A 1 94 ? 0.114 -7.031 13.638 1.00 80.44 94 ASN A O 1
ATOM 740 N N . ARG A 1 95 ? 1.577 -8.694 13.900 1.00 82.94 95 ARG A N 1
ATOM 741 C CA . ARG A 1 95 ? 2.467 -7.954 14.818 1.00 82.94 95 ARG A CA 1
ATOM 742 C C . ARG A 1 95 ? 3.046 -6.663 14.222 1.00 82.94 95 ARG A C 1
ATOM 744 O O . ARG A 1 95 ? 3.351 -5.731 14.960 1.00 82.94 95 ARG A O 1
ATOM 751 N N . ARG A 1 96 ? 3.296 -6.619 12.910 1.00 81.81 96 ARG A N 1
ATOM 752 C CA . ARG A 1 96 ? 3.777 -5.397 12.242 1.00 81.81 96 ARG A CA 1
ATOM 753 C C . ARG A 1 96 ? 2.636 -4.426 11.991 1.00 81.81 96 ARG A C 1
ATOM 755 O O . ARG A 1 96 ? 2.829 -3.232 12.169 1.00 81.81 96 ARG A O 1
ATOM 762 N N . LEU A 1 97 ? 1.471 -4.946 11.615 1.00 81.62 97 LEU A N 1
ATOM 763 C CA . LEU A 1 97 ? 0.263 -4.152 11.439 1.00 81.62 97 LEU A CA 1
ATOM 764 C C . LEU A 1 97 ? -0.185 -3.529 12.774 1.00 81.62 97 LEU A C 1
ATOM 766 O O . LEU A 1 97 ? -0.652 -2.402 12.780 1.00 81.62 97 LEU A O 1
ATOM 770 N N . SER A 1 98 ? 0.029 -4.189 13.915 1.00 74.31 98 SER A N 1
ATOM 771 C CA . SER A 1 98 ? -0.360 -3.680 15.238 1.00 74.31 98 SER A CA 1
ATOM 772 C C . SER A 1 98 ? 0.512 -2.536 15.785 1.00 74.31 98 SER A C 1
ATOM 774 O O . SER A 1 98 ? 0.357 -2.158 16.945 1.00 74.31 98 SER A O 1
ATOM 776 N N . LYS A 1 99 ? 1.483 -2.029 15.017 1.00 81.31 99 LYS A N 1
ATOM 777 C CA . LYS A 1 99 ? 2.340 -0.912 15.428 1.00 81.31 99 LYS A CA 1
ATOM 778 C C . LYS A 1 99 ? 1.950 0.338 14.653 1.00 81.31 99 LYS A C 1
ATOM 780 O O . LYS A 1 99 ? 2.182 0.417 13.450 1.00 81.31 99 LYS A O 1
ATOM 785 N N . GLN A 1 100 ? 1.391 1.319 15.357 1.00 82.12 100 GLN A N 1
ATOM 786 C CA . GLN A 1 100 ? 1.132 2.637 14.785 1.00 82.12 100 GLN A CA 1
ATOM 787 C C . GLN A 1 100 ? 2.438 3.328 14.410 1.00 82.12 100 GLN A C 1
ATOM 789 O O . GLN A 1 100 ? 3.428 3.233 15.137 1.00 82.12 100 GLN A O 1
ATOM 794 N N . GLY A 1 101 ? 2.414 4.077 13.313 1.00 88.62 101 GLY A N 1
ATOM 795 C CA . GLY A 1 101 ? 3.493 4.988 12.969 1.00 88.62 101 GLY A CA 1
ATOM 796 C C . GLY A 1 101 ? 3.726 5.099 11.475 1.00 88.62 101 GLY A C 1
ATOM 797 O O . GLY A 1 101 ? 3.030 4.486 10.661 1.00 88.62 101 GLY A O 1
ATOM 798 N N . THR A 1 102 ? 4.738 5.895 11.147 1.00 91.69 102 THR A N 1
ATOM 799 C CA . THR A 1 102 ? 5.255 6.054 9.792 1.00 91.69 102 THR A CA 1
ATOM 800 C C . THR A 1 102 ? 6.625 5.397 9.713 1.00 91.69 102 THR A C 1
ATOM 802 O O . THR A 1 102 ? 7.510 5.699 10.508 1.00 91.69 102 THR A O 1
ATOM 805 N N . LEU A 1 103 ? 6.807 4.508 8.744 1.00 92.75 103 LEU A N 1
ATOM 806 C CA . LEU A 1 103 ? 8.062 3.828 8.465 1.00 92.75 103 LEU A CA 1
ATOM 807 C C . LEU A 1 103 ? 8.556 4.244 7.082 1.00 92.75 103 LEU A C 1
ATOM 809 O O . LEU A 1 103 ? 7.898 3.959 6.084 1.00 92.75 103 LEU A O 1
ATOM 813 N N . ALA A 1 104 ? 9.709 4.904 7.018 1.00 95.19 104 ALA A N 1
ATOM 814 C CA . ALA A 1 104 ? 10.410 5.140 5.761 1.00 95.19 104 ALA A CA 1
ATOM 815 C C . ALA A 1 104 ? 11.171 3.872 5.348 1.00 95.19 104 ALA A C 1
ATOM 817 O O . ALA A 1 104 ? 11.777 3.205 6.186 1.00 95.19 104 ALA A O 1
ATOM 818 N N . LEU A 1 105 ? 11.117 3.529 4.064 1.00 95.19 105 LEU A N 1
ATOM 819 C CA . LEU A 1 105 ? 11.721 2.329 3.500 1.00 95.19 105 LEU A CA 1
ATOM 820 C C . L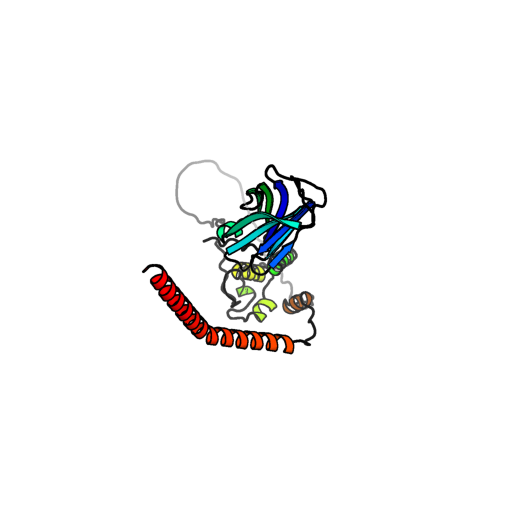EU A 1 105 ? 12.402 2.647 2.171 1.00 95.19 105 LEU A C 1
ATOM 822 O O . LEU A 1 105 ? 11.860 3.371 1.335 1.00 95.19 105 LEU A O 1
ATOM 826 N N . THR A 1 106 ? 13.544 2.006 1.953 1.00 96.94 106 THR A N 1
ATOM 827 C CA . THR A 1 106 ? 14.204 1.930 0.651 1.00 96.94 106 THR A CA 1
ATOM 828 C C . THR A 1 106 ? 14.210 0.471 0.220 1.00 96.94 106 THR A C 1
ATOM 830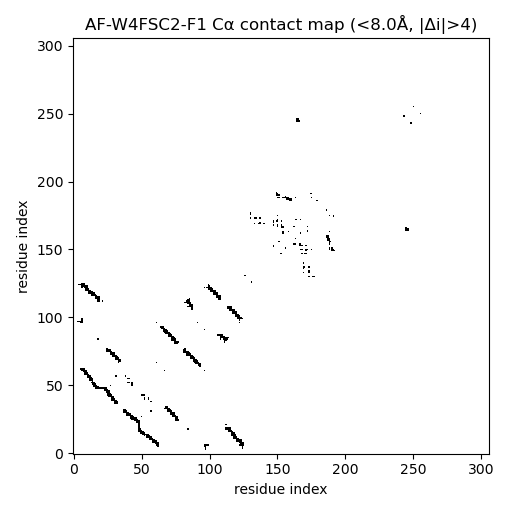 O O . THR A 1 106 ? 14.818 -0.374 0.876 1.00 96.94 106 THR A O 1
ATOM 833 N N . CYS A 1 107 ? 13.492 0.157 -0.856 1.00 97.19 107 CYS A N 1
ATOM 834 C CA . CYS A 1 107 ? 13.301 -1.213 -1.319 1.00 97.19 107 CYS A CA 1
ATOM 835 C C . CYS A 1 107 ? 14.049 -1.465 -2.629 1.00 97.19 107 CYS A C 1
ATOM 837 O O . CYS A 1 107 ? 13.786 -0.765 -3.610 1.00 97.19 107 CYS A O 1
ATOM 839 N N . PRO A 1 108 ? 14.945 -2.466 -2.682 1.00 97.38 108 PRO A N 1
ATOM 840 C CA . PRO A 1 108 ? 15.580 -2.860 -3.927 1.00 97.38 108 PRO A CA 1
ATOM 841 C C . PRO A 1 108 ? 14.562 -3.511 -4.866 1.00 97.38 108 PRO A C 1
ATOM 843 O O . PRO A 1 108 ? 13.716 -4.307 -4.452 1.00 97.38 108 PRO A O 1
ATOM 846 N N . LEU A 1 109 ? 14.656 -3.172 -6.145 1.00 96.88 109 LEU A N 1
ATOM 847 C CA . LEU A 1 109 ? 13.880 -3.783 -7.211 1.00 96.88 109 LEU A CA 1
ATOM 848 C C . LEU A 1 109 ? 14.522 -5.103 -7.630 1.00 96.88 109 LEU A C 1
ATOM 850 O O . LEU A 1 109 ? 15.705 -5.161 -7.962 1.00 96.88 109 LEU A O 1
ATOM 854 N N . VAL A 1 110 ? 13.704 -6.148 -7.676 1.00 96.12 110 VAL A N 1
ATOM 855 C CA . VAL A 1 110 ? 14.055 -7.471 -8.186 1.00 96.12 110 VAL A CA 1
ATOM 856 C C . VAL A 1 110 ? 13.594 -7.601 -9.638 1.00 96.12 110 VAL A C 1
ATOM 858 O O . VAL A 1 110 ? 12.471 -7.227 -9.997 1.00 96.12 110 VAL A O 1
ATOM 861 N N . GLY A 1 111 ? 14.463 -8.165 -10.477 1.00 92.31 111 GLY A N 1
ATOM 862 C CA . GLY A 1 111 ? 14.223 -8.348 -11.908 1.00 92.31 111 GLY A CA 1
ATOM 863 C C . GLY A 1 111 ? 14.181 -7.037 -12.703 1.00 92.31 111 GLY A C 1
ATOM 864 O O . GLY A 1 111 ? 14.267 -5.938 -12.158 1.00 92.31 111 GLY A O 1
ATOM 865 N N . GLY A 1 112 ? 14.027 -7.155 -14.023 1.00 90.38 112 GLY A N 1
ATOM 866 C CA . GLY A 1 112 ? 14.028 -5.998 -14.919 1.00 90.38 112 GLY A CA 1
ATOM 867 C C . GLY A 1 112 ? 15.391 -5.305 -14.973 1.00 90.38 112 GLY A C 1
ATOM 868 O O . GLY A 1 112 ? 16.424 -5.965 -15.033 1.00 90.38 112 GLY A O 1
ATOM 869 N N . CYS A 1 113 ? 15.383 -3.971 -14.981 1.00 88.56 113 CYS A N 1
ATOM 870 C CA . CYS A 1 113 ? 16.603 -3.164 -14.955 1.00 88.56 113 CYS A CA 1
ATOM 871 C C . CYS A 1 113 ? 17.184 -3.028 -13.542 1.00 88.56 113 CYS A C 1
ATOM 873 O O . CYS A 1 113 ? 18.334 -2.633 -13.423 1.00 88.56 113 CYS A O 1
ATOM 875 N N . GLY A 1 114 ? 16.416 -3.352 -12.496 1.00 91.06 114 GLY A N 1
ATOM 876 C CA . GLY A 1 114 ? 16.815 -3.173 -11.102 1.00 91.06 114 GLY A CA 1
ATOM 877 C C . GLY A 1 114 ? 16.824 -1.706 -10.660 1.00 91.06 114 GLY A C 1
ATOM 878 O O . GLY A 1 114 ? 16.451 -0.793 -11.401 1.00 91.06 114 GLY A O 1
ATOM 879 N N . GLY A 1 115 ? 17.227 -1.477 -9.413 1.00 95.00 115 GLY A N 1
ATOM 880 C CA . GLY A 1 115 ? 17.256 -0.156 -8.785 1.00 95.00 115 GLY A CA 1
ATOM 881 C C . GLY A 1 115 ? 16.735 -0.199 -7.359 1.00 95.00 115 GLY A C 1
ATOM 882 O O . GLY A 1 115 ? 16.601 -1.270 -6.773 1.00 95.00 115 GLY A O 1
ATOM 883 N N . ILE A 1 116 ? 16.404 0.964 -6.817 1.00 97.25 116 ILE A N 1
ATOM 884 C CA . ILE A 1 116 ? 15.774 1.122 -5.507 1.00 97.25 116 ILE A CA 1
ATOM 885 C C . ILE A 1 116 ? 14.548 2.029 -5.612 1.00 97.25 116 ILE A C 1
ATOM 887 O O . ILE A 1 116 ? 14.495 2.920 -6.457 1.00 97.25 116 ILE A O 1
ATOM 891 N N . VAL A 1 117 ? 13.567 1.814 -4.743 1.00 97.31 117 VAL A N 1
ATOM 892 C CA . VAL A 1 117 ? 12.388 2.670 -4.574 1.00 97.31 117 VAL A CA 1
ATOM 893 C C . VAL A 1 117 ? 12.370 3.193 -3.146 1.00 97.31 117 VAL A C 1
ATOM 895 O O . VAL A 1 117 ? 12.408 2.409 -2.200 1.00 97.31 117 VAL A O 1
ATOM 898 N N . ASN A 1 118 ? 12.295 4.511 -2.996 1.00 97.44 118 ASN A N 1
ATOM 899 C CA . ASN A 1 118 ? 12.101 5.179 -1.718 1.00 97.44 118 ASN A CA 1
ATOM 900 C C . ASN A 1 118 ? 10.609 5.387 -1.482 1.00 97.44 118 ASN A C 1
ATOM 902 O O . ASN A 1 118 ? 9.896 5.921 -2.335 1.00 97.44 118 ASN A O 1
ATOM 906 N N . MET A 1 119 ? 10.137 4.980 -0.313 1.00 96.88 119 MET A N 1
ATOM 907 C CA . MET A 1 119 ? 8.726 5.030 0.044 1.00 96.88 119 MET A CA 1
ATOM 908 C C . MET A 1 119 ? 8.541 5.200 1.549 1.00 96.88 119 MET A C 1
ATOM 910 O O . MET A 1 119 ? 9.470 5.024 2.335 1.00 96.88 119 MET A O 1
ATOM 914 N N . SER A 1 120 ? 7.326 5.521 1.966 1.00 96.44 120 SER A N 1
ATOM 915 C CA . SER A 1 120 ? 6.918 5.448 3.362 1.00 96.44 120 SER A CA 1
ATOM 916 C C . SER A 1 120 ? 5.640 4.643 3.513 1.00 96.44 120 SER A C 1
ATOM 918 O O . SER A 1 120 ? 4.844 4.499 2.587 1.00 96.44 120 SER A O 1
ATOM 920 N N . ILE A 1 121 ? 5.460 4.087 4.703 1.00 95.44 121 ILE A N 1
ATOM 921 C CA . ILE A 1 121 ? 4.280 3.326 5.079 1.00 95.44 121 ILE A CA 1
ATOM 922 C C . ILE A 1 121 ? 3.740 3.923 6.353 1.00 95.44 121 ILE A C 1
ATOM 924 O O . ILE A 1 121 ? 4.460 4.002 7.341 1.00 95.44 121 ILE A O 1
ATOM 928 N N . GLN A 1 122 ? 2.479 4.316 6.334 1.00 94.25 122 GLN A N 1
ATOM 929 C CA . GLN A 1 122 ? 1.783 4.819 7.497 1.00 94.25 122 GLN A CA 1
ATOM 930 C C . GLN A 1 122 ? 0.694 3.831 7.894 1.00 94.25 122 GLN A C 1
ATOM 932 O O . GLN A 1 122 ? -0.194 3.516 7.102 1.00 94.25 122 GLN A O 1
ATOM 937 N N . ILE A 1 123 ? 0.764 3.336 9.124 1.00 92.06 123 ILE A N 1
ATOM 938 C CA . ILE A 1 123 ? -0.295 2.520 9.711 1.00 92.06 123 ILE A CA 1
ATOM 939 C C . ILE A 1 123 ? -1.151 3.438 10.569 1.00 92.06 123 ILE A C 1
ATOM 941 O O . ILE A 1 123 ? -0.670 4.048 11.527 1.00 92.06 123 ILE A O 1
ATOM 945 N N . LEU A 1 124 ? -2.419 3.537 10.191 1.00 87.88 124 LEU A N 1
ATOM 946 C CA . LEU A 1 124 ? -3.407 4.393 10.813 1.00 87.88 124 LEU A CA 1
ATOM 947 C C . LEU A 1 124 ? -4.443 3.550 11.549 1.00 87.88 124 LEU A C 1
ATOM 949 O O . LEU A 1 124 ? -4.968 2.548 11.048 1.00 87.88 124 LEU A O 1
ATOM 953 N N . TYR A 1 125 ? -4.759 4.032 12.739 1.00 83.88 125 TYR A N 1
ATOM 954 C CA . TYR A 1 125 ? -5.909 3.616 13.511 1.00 83.88 125 TYR A CA 1
ATOM 955 C C . TYR A 1 125 ? -6.986 4.648 13.260 1.00 83.88 125 TYR A C 1
ATOM 957 O O . TYR A 1 125 ? -6.884 5.786 13.711 1.00 83.88 125 TYR A O 1
ATOM 965 N N . GLU A 1 126 ? -8.000 4.275 12.493 1.00 70.81 126 GLU A N 1
ATOM 966 C CA . GLU A 1 126 ? -9.223 5.054 12.507 1.00 70.81 126 GLU A CA 1
ATOM 967 C C . GLU A 1 126 ? -9.818 4.919 13.901 1.00 70.81 126 GLU A C 1
ATOM 969 O O . GLU A 1 126 ? -10.125 3.815 14.360 1.00 70.81 126 GLU A O 1
ATOM 974 N N . ALA A 1 127 ? -9.961 6.075 14.543 1.00 60.50 127 ALA A N 1
ATOM 975 C CA . ALA A 1 127 ? -11.043 6.389 15.453 1.00 60.50 127 ALA A CA 1
ATOM 976 C C . ALA A 1 127 ? -12.243 5.482 15.174 1.00 60.50 127 ALA A C 1
ATOM 978 O O . ALA A 1 127 ? -12.850 5.578 14.104 1.00 60.50 127 ALA A O 1
ATOM 979 N N . HIS A 1 128 ? -12.575 4.569 16.087 1.00 63.31 128 HIS A N 1
ATOM 980 C CA . HIS A 1 128 ? -13.788 3.784 15.910 1.00 63.31 128 HIS A CA 1
ATOM 981 C C . HIS A 1 128 ? -14.935 4.793 16.044 1.00 63.31 128 HIS A C 1
ATOM 983 O O . HIS A 1 128 ? -15.108 5.326 17.137 1.00 63.31 128 HIS A O 1
ATOM 989 N N . PRO A 1 129 ? -15.703 5.109 14.983 1.00 57.62 129 PRO A N 1
ATOM 990 C CA . PRO A 1 129 ? -16.556 6.299 14.962 1.00 57.62 129 PRO A CA 1
ATOM 991 C C . PRO A 1 129 ? -17.559 6.300 16.116 1.00 57.62 129 PRO A C 1
ATOM 993 O O . PRO A 1 129 ? -17.780 7.332 16.732 1.00 57.62 129 PRO A O 1
ATOM 996 N N . ILE A 1 130 ? -18.063 5.116 16.479 1.00 58.56 130 ILE A N 1
ATOM 997 C CA . ILE A 1 130 ? -18.928 4.901 17.647 1.00 58.56 130 ILE A CA 1
ATOM 998 C C . ILE A 1 130 ? -18.194 5.166 18.972 1.00 58.56 130 ILE A C 1
ATOM 1000 O O . ILE A 1 130 ? -18.758 5.795 19.857 1.00 58.56 130 ILE A O 1
ATOM 1004 N N . ARG A 1 131 ? -16.938 4.725 19.115 1.00 61.56 131 ARG A N 1
ATOM 1005 C CA . ARG A 1 131 ? -16.139 4.902 20.336 1.00 61.56 131 ARG A CA 1
ATOM 1006 C C . ARG A 1 131 ? -15.748 6.362 20.528 1.00 61.56 131 ARG A C 1
ATOM 1008 O O . ARG A 1 131 ? -15.948 6.899 21.604 1.00 61.56 131 ARG A O 1
ATOM 1015 N N . ASP A 1 132 ? -15.226 7.007 19.494 1.00 59.56 132 ASP A N 1
ATOM 1016 C CA . ASP A 1 132 ? -14.737 8.385 19.569 1.00 59.56 132 ASP A CA 1
ATOM 1017 C C . ASP A 1 132 ? -15.887 9.380 19.713 1.00 59.56 132 ASP A C 1
ATOM 1019 O O . ASP A 1 132 ? -15.786 10.359 20.450 1.00 59.56 132 ASP A O 1
ATOM 1023 N N . TRP A 1 133 ? -17.016 9.110 19.057 1.00 61.47 133 TRP A N 1
ATOM 1024 C CA . TRP A 1 133 ? -18.242 9.850 19.304 1.00 61.47 133 TRP A CA 1
ATOM 1025 C C . TRP A 1 133 ? -18.772 9.615 20.727 1.00 61.47 133 TRP A C 1
ATOM 1027 O O . TRP A 1 133 ? -19.059 10.595 21.407 1.00 61.47 133 TRP A O 1
ATOM 1037 N N . ALA A 1 134 ? -18.807 8.368 21.220 1.00 60.09 134 ALA A N 1
ATOM 1038 C CA . ALA A 1 134 ? -19.242 8.077 22.589 1.00 60.09 134 ALA A CA 1
ATOM 1039 C C . ALA A 1 134 ? -18.344 8.764 23.627 1.00 60.09 134 ALA A C 1
ATOM 1041 O O . ALA A 1 134 ? -18.850 9.332 24.585 1.00 60.09 134 ALA A O 1
ATOM 1042 N N . ILE A 1 135 ? -17.024 8.783 23.420 1.00 62.66 135 ILE A N 1
ATOM 1043 C CA . ILE A 1 135 ? -16.086 9.517 24.280 1.00 62.66 135 ILE A CA 1
ATOM 1044 C C . ILE A 1 135 ? -16.424 11.011 24.276 1.00 62.66 135 ILE A C 1
ATOM 1046 O O . ILE A 1 135 ? -16.591 11.581 25.351 1.00 62.66 135 ILE A O 1
ATOM 1050 N N . ARG A 1 136 ? -16.574 11.630 23.093 1.00 62.03 136 ARG A N 1
ATOM 1051 C CA . ARG A 1 136 ? -16.894 13.064 22.970 1.00 62.03 136 ARG A CA 1
ATOM 1052 C C . ARG A 1 136 ? -18.205 13.434 23.654 1.00 62.03 136 ARG A C 1
ATOM 1054 O O . ARG A 1 136 ? -18.250 14.441 24.354 1.00 62.03 136 ARG A O 1
ATOM 1061 N N . GLU A 1 137 ? -19.254 12.645 23.459 1.00 60.81 137 GLU A N 1
ATOM 1062 C CA . GLU A 1 137 ? -20.570 12.939 24.032 1.00 60.81 137 GLU A CA 1
ATOM 1063 C C . GLU A 1 137 ? -20.617 12.681 25.536 1.00 60.81 137 GLU A C 1
ATOM 1065 O O . GLU A 1 137 ? -21.157 13.499 26.274 1.00 60.81 137 GLU A O 1
ATOM 1070 N N . VAL A 1 138 ? -19.944 11.637 26.033 1.00 59.53 138 VAL A N 1
ATOM 1071 C CA . VAL A 1 138 ? -19.802 11.440 27.481 1.00 59.53 138 VAL A CA 1
ATOM 1072 C C . VAL A 1 138 ? -19.064 12.600 28.126 1.00 59.53 138 VAL A C 1
ATOM 1074 O O . VAL A 1 138 ? -19.496 13.056 29.175 1.00 59.53 138 VAL A O 1
ATOM 1077 N N . THR A 1 139 ? -18.003 13.123 27.508 1.00 60.03 139 THR A N 1
ATOM 1078 C CA . THR A 1 139 ? -17.268 14.270 28.065 1.00 60.03 139 THR A CA 1
ATOM 1079 C C . THR A 1 139 ? -18.050 15.583 28.064 1.00 60.03 139 THR A C 1
ATOM 1081 O O . THR A 1 139 ? -17.722 16.461 28.858 1.00 60.03 139 THR A O 1
ATOM 1084 N N . LYS A 1 140 ? -19.081 15.732 27.222 1.00 62.53 140 LYS A N 1
ATOM 1085 C CA . LYS A 1 140 ? -19.928 16.936 27.198 1.00 62.53 140 LYS A CA 1
ATOM 1086 C C . LYS A 1 140 ? -20.922 16.997 28.360 1.00 62.53 140 LYS A C 1
ATOM 1088 O O . LYS A 1 140 ? -21.305 18.094 28.745 1.00 62.53 140 LYS A O 1
ATOM 1093 N N . ASP A 1 141 ? -21.302 15.849 28.926 1.00 55.34 141 ASP A N 1
ATOM 1094 C CA . ASP A 1 141 ? -22.428 15.731 29.869 1.00 55.34 141 ASP A CA 1
ATOM 1095 C C . ASP A 1 141 ? -21.985 15.437 31.325 1.00 55.34 141 ASP A C 1
ATOM 1097 O O . ASP A 1 141 ? -22.791 15.058 32.174 1.00 55.34 141 ASP A O 1
ATOM 1101 N N . ILE A 1 142 ? -20.688 15.594 31.642 1.00 54.53 142 ILE A N 1
ATOM 1102 C CA . ILE A 1 142 ? -20.118 15.302 32.979 1.00 54.53 142 ILE A CA 1
ATOM 1103 C C . ILE A 1 142 ? -20.584 16.308 34.049 1.00 54.53 142 ILE A C 1
ATOM 1105 O O . ILE A 1 142 ? -20.544 15.999 35.238 1.00 54.53 142 ILE A O 1
ATOM 1109 N N . SER A 1 143 ? -21.048 17.499 33.669 1.00 54.62 143 SER A N 1
ATOM 1110 C CA . SER A 1 143 ? -21.272 18.601 34.614 1.00 54.62 143 SER A CA 1
ATOM 1111 C C . SER A 1 143 ? -22.605 18.575 35.376 1.00 54.62 143 SER A C 1
ATOM 1113 O O . SER A 1 143 ? -22.766 19.389 36.281 1.00 54.62 143 SER A O 1
ATOM 1115 N N . THR A 1 144 ? -23.554 17.677 35.075 1.00 53.81 144 THR A N 1
ATOM 1116 C CA . THR A 1 144 ? -24.932 17.796 35.611 1.00 53.81 144 THR A CA 1
ATOM 1117 C C . THR A 1 144 ? -25.508 16.556 36.300 1.00 53.81 144 THR A C 1
ATOM 1119 O O . THR A 1 144 ? -26.638 16.616 36.783 1.00 53.81 144 THR A O 1
ATOM 1122 N N . ARG A 1 145 ? -24.787 15.429 36.404 1.00 55.94 145 ARG A N 1
ATOM 1123 C CA . ARG A 1 145 ? -25.386 14.163 36.885 1.00 55.94 145 ARG A CA 1
ATOM 1124 C C . ARG A 1 145 ? -24.706 13.560 38.111 1.00 55.94 145 ARG A C 1
ATOM 1126 O O . ARG A 1 145 ? -23.491 13.616 38.270 1.00 55.94 145 ARG A O 1
ATOM 1133 N N . ARG A 1 146 ? -25.514 12.896 38.950 1.00 58.62 146 ARG A N 1
ATOM 1134 C CA . ARG A 1 146 ? -25.021 12.026 40.029 1.00 58.62 146 ARG A CA 1
ATOM 1135 C C . ARG A 1 146 ? -24.227 10.854 39.422 1.00 58.62 146 ARG A C 1
ATOM 1137 O O . ARG A 1 146 ? -24.696 10.255 38.451 1.00 58.62 146 ARG A O 1
ATOM 1144 N N . PRO A 1 147 ? -23.050 10.511 39.966 1.00 58.09 147 PRO A N 1
ATOM 1145 C CA . PRO A 1 147 ? -22.195 9.472 39.406 1.00 58.09 147 PRO A CA 1
ATOM 1146 C C . PRO A 1 147 ? -22.846 8.085 39.531 1.00 58.09 147 PRO A C 1
ATOM 1148 O O . PRO A 1 147 ? -23.031 7.564 40.626 1.00 58.09 147 PRO A O 1
ATOM 1151 N N . CYS A 1 148 ? -23.172 7.471 38.391 1.00 66.75 148 CYS A N 1
ATOM 1152 C CA . CYS A 1 148 ? -23.458 6.038 38.289 1.00 66.75 148 CYS A CA 1
ATOM 1153 C C . CYS A 1 148 ? -22.153 5.258 38.600 1.00 66.75 148 CYS A C 1
ATOM 1155 O O . CYS A 1 148 ? -21.121 5.484 37.963 1.00 66.75 148 CYS A O 1
ATOM 1157 N N . HIS A 1 149 ? -22.165 4.358 39.591 1.00 61.53 149 HIS A N 1
ATOM 1158 C CA . HIS A 1 149 ? -21.003 3.544 39.988 1.00 61.53 149 HIS A CA 1
ATOM 1159 C C . HIS A 1 149 ? -20.884 2.235 39.195 1.00 61.53 149 HIS A C 1
ATOM 1161 O O . HIS A 1 149 ? -19.782 1.691 39.097 1.00 61.53 149 HIS A O 1
ATOM 1167 N N . SER A 1 150 ? -21.978 1.740 38.604 1.00 63.81 150 SER A N 1
ATOM 1168 C CA . SER A 1 150 ? -21.971 0.564 37.728 1.00 63.81 150 SER A CA 1
ATOM 1169 C C . SER A 1 150 ? -23.083 0.619 36.676 1.00 63.81 150 SER A C 1
ATOM 1171 O O . SER A 1 150 ? -24.117 1.251 36.878 1.00 63.81 150 SER A O 1
ATOM 1173 N N . LEU A 1 151 ? -22.899 -0.096 35.560 1.00 64.31 151 LEU A N 1
ATOM 1174 C CA . LEU A 1 151 ? -23.918 -0.225 34.509 1.00 64.31 151 LEU A CA 1
ATOM 1175 C C . LEU A 1 151 ? -25.226 -0.830 35.032 1.00 64.31 151 LEU A C 1
ATOM 1177 O O . LEU A 1 151 ? -26.294 -0.460 34.552 1.00 64.31 151 LEU A O 1
ATOM 1181 N N . LEU A 1 152 ? -25.150 -1.706 36.037 1.00 65.69 152 LEU A N 1
ATOM 1182 C CA . LEU A 1 152 ? -26.326 -2.322 36.655 1.00 65.69 152 LEU A CA 1
ATOM 1183 C C . LEU A 1 152 ? -27.182 -1.324 37.446 1.00 65.69 152 LEU A C 1
ATOM 1185 O O . LEU A 1 152 ? -28.353 -1.590 37.692 1.00 65.69 152 LEU A O 1
ATOM 1189 N N . GLN A 1 153 ? -26.627 -0.164 37.813 1.00 69.12 153 GLN A N 1
ATOM 1190 C CA . GLN A 1 153 ? -27.408 0.939 38.380 1.00 69.12 153 GLN A CA 1
ATOM 1191 C C . GLN A 1 153 ? -28.191 1.710 37.311 1.00 69.12 153 GLN A C 1
ATOM 1193 O O . GLN A 1 153 ? -29.127 2.427 37.646 1.00 69.12 153 GLN A O 1
ATOM 1198 N N . CYS A 1 154 ? -27.816 1.579 36.036 1.00 68.56 154 CYS A N 1
ATOM 1199 C CA . CYS A 1 154 ? -28.513 2.222 34.921 1.00 68.56 154 CYS A CA 1
ATOM 1200 C C . CYS A 1 154 ? -29.421 1.261 34.153 1.00 68.56 154 CYS A C 1
ATOM 1202 O O . CYS A 1 154 ? -30.372 1.695 33.515 1.00 68.56 154 CYS A O 1
ATOM 1204 N N . VAL A 1 155 ? -29.112 -0.035 34.170 1.00 70.56 155 VAL A N 1
ATOM 1205 C CA . VAL A 1 155 ? -29.783 -1.035 33.344 1.00 70.56 155 VAL A CA 1
ATOM 1206 C C . VAL A 1 155 ? -29.936 -2.333 34.130 1.00 70.56 155 VAL A C 1
ATOM 1208 O O . VAL A 1 155 ? -28.966 -2.840 34.689 1.00 70.56 155 VAL A O 1
ATOM 1211 N N . ALA A 1 156 ? -31.142 -2.905 34.150 1.00 71.19 156 ALA A N 1
ATOM 1212 C CA . ALA A 1 156 ? -31.408 -4.145 34.872 1.00 71.19 156 ALA A CA 1
ATOM 1213 C C . ALA A 1 156 ? -30.555 -5.314 34.342 1.00 71.19 156 ALA A C 1
ATOM 1215 O O . ALA A 1 156 ? -30.277 -5.427 33.143 1.00 71.19 156 ALA A O 1
ATOM 1216 N N . LYS A 1 157 ? -30.160 -6.227 35.233 1.00 72.62 157 LYS A N 1
ATOM 1217 C CA . LYS A 1 157 ? -29.427 -7.442 34.853 1.00 72.62 157 LYS A CA 1
ATOM 1218 C C . LYS A 1 157 ? -30.277 -8.292 33.900 1.00 72.62 157 LYS A C 1
ATOM 1220 O O . LYS A 1 157 ? -31.439 -8.551 34.183 1.00 72.62 157 LYS A O 1
ATOM 1225 N N . GLY A 1 158 ? -29.686 -8.736 32.789 1.00 66.88 158 GLY A N 1
ATOM 1226 C CA . GLY A 1 158 ? -30.397 -9.510 31.760 1.00 66.88 158 GLY A CA 1
ATOM 1227 C C . GLY A 1 158 ? -31.181 -8.667 30.749 1.00 66.88 158 GLY A C 1
ATOM 1228 O O . GLY A 1 158 ? -31.829 -9.239 29.879 1.00 66.88 158 GLY A O 1
ATOM 1229 N N . SER A 1 159 ? -31.094 -7.335 30.831 1.00 68.94 159 SER A N 1
ATOM 1230 C CA . SER A 1 159 ? -31.632 -6.443 29.801 1.00 68.94 159 SER A CA 1
ATOM 1231 C C . SER A 1 159 ? -31.054 -6.786 28.432 1.00 68.94 159 SER A C 1
ATOM 1233 O O . SER A 1 159 ? -29.845 -7.015 28.296 1.00 68.94 159 SER A O 1
ATOM 1235 N N . ILE A 1 160 ? -31.924 -6.810 27.425 1.00 67.62 160 ILE A N 1
ATOM 1236 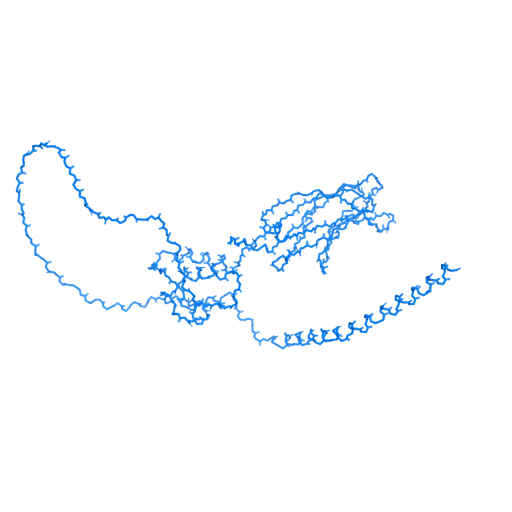C CA . ILE A 1 160 ? -31.518 -7.012 26.037 1.00 67.62 160 ILE A CA 1
ATOM 1237 C C . ILE A 1 160 ? -30.746 -5.792 25.533 1.00 67.62 160 ILE A C 1
ATOM 1239 O O . ILE A 1 160 ? -30.751 -4.719 26.143 1.00 67.62 160 ILE A O 1
ATOM 1243 N N . ARG A 1 161 ? -30.066 -5.964 24.400 1.00 62.97 161 ARG A N 1
ATOM 1244 C CA . ARG A 1 161 ? -29.233 -4.941 23.768 1.00 62.97 161 ARG A CA 1
ATOM 1245 C C . ARG A 1 161 ? -29.958 -3.594 23.704 1.00 62.97 161 ARG A C 1
ATOM 1247 O O . ARG A 1 161 ? -29.416 -2.583 24.137 1.00 62.97 161 ARG A O 1
ATOM 1254 N N . GLU A 1 162 ? -31.192 -3.594 23.223 1.00 65.94 162 GLU A N 1
ATOM 1255 C CA . GLU A 1 162 ? -32.031 -2.414 23.021 1.00 65.94 162 GLU A CA 1
ATOM 1256 C C . GLU A 1 162 ? -32.304 -1.656 24.326 1.00 65.94 162 GLU A C 1
ATOM 1258 O O . GLU A 1 162 ? -32.294 -0.426 24.330 1.00 65.94 162 GLU A O 1
ATOM 1263 N N . ASP A 1 163 ? -32.487 -2.369 25.436 1.00 65.62 163 ASP A N 1
ATOM 1264 C CA . ASP A 1 163 ? -32.728 -1.782 26.756 1.00 65.62 163 ASP A CA 1
ATOM 1265 C C . ASP A 1 163 ? -31.450 -1.186 27.352 1.00 65.62 163 ASP A C 1
ATOM 1267 O O . ASP A 1 163 ? -31.495 -0.138 27.999 1.00 65.62 163 ASP A O 1
ATOM 1271 N N . ILE A 1 164 ? -30.294 -1.805 27.081 1.00 68.75 164 ILE A N 1
ATOM 1272 C CA . ILE A 1 164 ? -28.982 -1.244 27.430 1.00 68.75 164 ILE A CA 1
ATOM 1273 C C . ILE A 1 164 ? -28.757 0.061 26.678 1.00 68.75 164 ILE A C 1
ATOM 1275 O O . ILE A 1 164 ? -28.331 1.043 27.283 1.00 68.75 164 ILE A O 1
ATOM 1279 N N . PHE A 1 165 ? -29.070 0.089 25.379 1.00 66.19 165 PHE A N 1
ATOM 1280 C CA . PHE A 1 165 ? -29.028 1.328 24.616 1.00 66.19 165 PHE A CA 1
ATOM 1281 C C . PHE A 1 165 ? -29.999 2.338 25.230 1.00 66.19 165 PHE A C 1
ATOM 1283 O O . PHE A 1 165 ? -29.573 3.406 25.622 1.00 66.19 165 PHE A O 1
ATOM 1290 N N . LYS A 1 166 ? -31.280 2.033 25.425 1.00 67.88 166 LYS A N 1
ATOM 1291 C CA . LYS A 1 166 ? -32.250 3.036 25.904 1.00 67.88 166 LYS A CA 1
ATOM 1292 C C . LYS A 1 166 ? -31.925 3.650 27.268 1.00 67.88 166 LYS A C 1
ATOM 1294 O O . LYS A 1 166 ? -32.162 4.845 27.435 1.00 67.88 166 LYS A O 1
ATOM 1299 N N . ASN A 1 167 ? -31.407 2.856 28.206 1.00 70.81 167 ASN A N 1
ATOM 1300 C CA . ASN A 1 167 ? -31.425 3.205 29.629 1.00 70.81 167 ASN A CA 1
ATOM 1301 C C . ASN A 1 167 ? -30.038 3.467 30.245 1.00 70.81 167 ASN A C 1
ATOM 1303 O O . ASN A 1 167 ? -29.948 4.014 31.344 1.00 70.81 167 ASN A O 1
ATOM 1307 N N . ALA A 1 168 ? -28.935 3.110 29.575 1.00 71.69 168 ALA A N 1
ATOM 1308 C CA . ALA A 1 168 ? -27.603 3.338 30.133 1.00 71.69 168 ALA A CA 1
ATOM 1309 C C . ALA A 1 168 ? -27.250 4.838 30.206 1.00 71.69 168 ALA A C 1
ATOM 1311 O O . ALA A 1 168 ? -27.362 5.563 29.218 1.00 71.69 168 ALA A O 1
ATOM 1312 N N . CYS A 1 169 ? -26.728 5.299 31.356 1.00 74.00 169 CYS A N 1
ATOM 1313 C CA . CYS A 1 169 ? -26.067 6.608 31.433 1.00 74.00 169 CYS A CA 1
ATOM 1314 C C . CYS A 1 169 ? -24.861 6.618 30.470 1.00 74.00 169 CYS A C 1
ATOM 1316 O O . CYS A 1 169 ? -24.208 5.586 30.293 1.00 74.00 169 CYS A O 1
ATOM 1318 N N . GLY A 1 170 ? -24.511 7.775 29.894 1.00 70.69 170 GLY A N 1
ATOM 1319 C CA . GLY A 1 170 ? -23.412 7.875 28.925 1.00 70.69 170 GLY A CA 1
ATOM 1320 C C . GLY A 1 170 ? -22.098 7.254 29.425 1.00 70.69 170 GLY A C 1
ATOM 1321 O O . GLY A 1 170 ? -21.468 6.480 28.709 1.00 70.69 170 GLY A O 1
ATOM 1322 N N . ALA A 1 171 ? -21.721 7.503 30.684 1.00 68.62 171 ALA A N 1
ATOM 1323 C CA . ALA A 1 171 ? -20.510 6.938 31.285 1.00 68.62 171 ALA A CA 1
ATOM 1324 C C . ALA A 1 171 ? -20.537 5.399 31.383 1.00 68.62 171 ALA A C 1
ATOM 1326 O O . ALA A 1 171 ? -19.535 4.745 31.088 1.00 68.62 171 ALA A O 1
ATOM 1327 N N . CYS A 1 172 ? -21.677 4.804 31.750 1.00 71.81 172 CYS A N 1
ATOM 1328 C CA . CYS A 1 172 ? -21.826 3.348 31.816 1.00 71.81 172 CYS A CA 1
ATOM 1329 C C . CYS A 1 172 ? -21.904 2.716 30.425 1.00 71.81 172 CYS A C 1
ATOM 1331 O O . CYS A 1 172 ? -21.330 1.651 30.208 1.00 71.81 172 CYS A O 1
ATOM 1333 N N . PHE A 1 173 ? -22.551 3.386 29.470 1.00 72.56 173 PHE A N 1
ATOM 1334 C CA . PHE A 1 173 ? -22.564 2.967 28.073 1.00 72.56 173 PHE A CA 1
ATOM 1335 C C . PHE A 1 173 ? -21.152 2.979 27.477 1.00 72.56 173 PHE A C 1
ATOM 1337 O O . PHE A 1 173 ? -20.740 2.009 26.850 1.00 72.56 173 PHE A O 1
ATOM 1344 N N . LEU A 1 174 ? -20.363 4.026 27.735 1.00 68.00 174 LEU A N 1
ATOM 1345 C CA . LEU A 1 174 ? -18.973 4.095 27.293 1.00 68.00 174 LEU A CA 1
ATOM 1346 C C . LEU A 1 174 ? -18.112 3.010 27.944 1.00 68.00 174 LEU A C 1
ATOM 1348 O O . LEU A 1 174 ? -17.350 2.353 27.242 1.00 68.00 174 LEU A O 1
ATOM 1352 N N . ALA A 1 175 ? -18.254 2.769 29.250 1.00 67.19 175 ALA A N 1
ATOM 1353 C CA . ALA A 1 175 ? -17.566 1.667 29.922 1.00 67.19 175 ALA A CA 1
ATOM 1354 C C . ALA A 1 175 ? -17.926 0.303 29.301 1.00 67.19 175 ALA A C 1
ATOM 1356 O O . ALA A 1 175 ? -17.049 -0.537 29.106 1.00 67.19 175 ALA A O 1
ATOM 1357 N N . LEU A 1 176 ? -19.191 0.113 28.916 1.00 68.88 176 LEU A N 1
ATOM 1358 C CA . LEU A 1 176 ? -19.663 -1.081 28.221 1.00 68.88 176 LEU A CA 1
ATOM 1359 C C . LEU A 1 176 ? -19.089 -1.196 26.798 1.00 68.88 176 LEU A C 1
ATOM 1361 O O . LEU A 1 176 ? -18.580 -2.254 26.443 1.00 68.88 176 LEU A O 1
ATOM 1365 N N . VAL A 1 177 ? -19.090 -0.119 26.006 1.00 65.69 177 VAL A N 1
ATOM 1366 C CA . VAL A 1 177 ? -18.490 -0.082 24.657 1.00 65.69 177 VAL A CA 1
ATOM 1367 C C . VAL A 1 177 ? -16.980 -0.331 24.706 1.00 65.69 177 VAL A C 1
ATOM 1369 O O . VAL A 1 177 ? -16.437 -1.019 23.844 1.00 65.69 177 VAL A O 1
ATOM 1372 N N . LEU A 1 178 ? -16.291 0.199 25.719 1.00 62.44 178 LEU A N 1
ATOM 1373 C CA . LEU A 1 178 ? -14.865 -0.040 25.936 1.00 62.44 178 LEU A CA 1
ATOM 1374 C C . LEU A 1 178 ? -14.577 -1.497 26.328 1.00 62.44 178 LEU A C 1
ATOM 1376 O O . LEU A 1 178 ? -13.549 -2.027 25.914 1.00 62.44 178 LEU A O 1
ATOM 1380 N N . ALA A 1 179 ? -15.472 -2.141 27.083 1.00 64.44 179 ALA A N 1
ATOM 1381 C CA . ALA A 1 179 ? -15.322 -3.527 27.527 1.00 64.44 179 ALA A CA 1
ATOM 1382 C C . ALA A 1 179 ? -15.734 -4.573 26.471 1.00 64.44 179 ALA A C 1
ATOM 1384 O O . ALA A 1 179 ? -15.172 -5.663 26.449 1.00 64.44 179 ALA A O 1
ATOM 1385 N N . HIS A 1 180 ? -16.685 -4.257 25.584 1.00 61.69 180 HIS A N 1
ATOM 1386 C CA . HIS A 1 180 ? -17.209 -5.184 24.562 1.00 61.69 180 HIS A CA 1
ATOM 1387 C C . HIS A 1 180 ? -16.407 -5.224 23.255 1.00 61.69 180 HIS A C 1
ATOM 1389 O O . HIS A 1 180 ? -16.763 -5.939 22.323 1.00 61.69 180 HIS A O 1
ATOM 1395 N N . ASN A 1 181 ? -15.296 -4.497 23.163 1.00 52.38 181 ASN A N 1
ATOM 1396 C CA . ASN A 1 181 ? -14.577 -4.303 21.903 1.00 52.38 181 ASN A CA 1
ATOM 1397 C C . ASN A 1 181 ? -13.754 -5.519 21.420 1.00 52.38 181 ASN A C 1
ATOM 1399 O O . ASN A 1 181 ? -12.933 -5.360 20.518 1.00 52.38 181 ASN A O 1
ATOM 1403 N N . GLU A 1 182 ? -13.908 -6.713 22.009 1.00 48.78 182 GLU A N 1
ATOM 1404 C CA . GLU A 1 182 ? -12.938 -7.790 21.771 1.00 48.78 182 GLU A CA 1
ATOM 1405 C C . GLU A 1 182 ? -13.424 -9.136 21.255 1.00 48.78 182 GLU A C 1
ATOM 1407 O O . GLU A 1 182 ? -12.566 -9.796 20.670 1.00 48.78 182 GLU A O 1
ATOM 1412 N N . ARG A 1 183 ? -14.691 -9.577 21.369 1.00 42.12 183 ARG A N 1
ATOM 1413 C CA . ARG A 1 183 ? -15.078 -10.878 20.755 1.00 42.12 183 ARG A CA 1
ATOM 1414 C C . ARG A 1 183 ? -16.539 -11.329 20.801 1.00 42.12 183 ARG A C 1
ATOM 1416 O O . ARG A 1 183 ? -16.799 -12.409 20.283 1.00 42.12 183 ARG A O 1
ATOM 1423 N N . ASP A 1 184 ? -17.464 -10.581 21.391 1.00 40.62 184 ASP A N 1
ATOM 1424 C CA . ASP A 1 184 ? -18.833 -11.068 21.588 1.00 40.62 184 ASP A CA 1
ATOM 1425 C C . ASP A 1 184 ? -19.849 -10.192 20.848 1.00 40.62 184 ASP A C 1
ATOM 1427 O O . ASP A 1 184 ? -20.037 -9.023 21.172 1.00 40.62 184 ASP A O 1
ATOM 1431 N N . ASP A 1 185 ? -20.576 -10.789 19.899 1.00 43.16 185 ASP A N 1
ATOM 1432 C CA . ASP A 1 185 ? -21.794 -10.194 19.324 1.00 43.16 185 ASP A CA 1
ATOM 1433 C C . ASP A 1 185 ? -22.927 -10.098 20.373 1.00 43.16 185 ASP A C 1
ATOM 1435 O O . ASP A 1 185 ? -23.964 -9.465 20.146 1.00 43.16 185 ASP A O 1
ATOM 1439 N N . SER A 1 186 ? -22.727 -10.699 21.553 1.00 44.78 186 SER A N 1
ATOM 1440 C CA . SER A 1 186 ? -23.652 -10.670 22.680 1.00 44.78 186 SER A CA 1
ATOM 1441 C C . SER A 1 186 ? -23.415 -9.446 23.578 1.00 44.78 186 SER A C 1
ATOM 1443 O O . SER A 1 186 ? -22.772 -9.509 24.623 1.00 44.78 186 SER A O 1
ATOM 1445 N N . PHE A 1 187 ? -24.007 -8.309 23.200 1.00 47.47 187 PHE A N 1
ATOM 1446 C CA . PHE A 1 187 ? -24.162 -7.133 24.070 1.00 47.47 187 PHE A CA 1
ATOM 1447 C C . PHE A 1 187 ? -25.045 -7.488 25.282 1.00 47.47 187 PHE A C 1
ATOM 1449 O O . PHE A 1 187 ? -26.247 -7.246 25.289 1.00 47.47 187 PHE A O 1
ATOM 1456 N N . THR A 1 188 ? -24.462 -8.099 26.310 1.00 49.81 188 THR A N 1
ATOM 1457 C CA . THR A 1 188 ? -25.136 -8.385 27.582 1.00 49.81 188 THR A CA 1
ATOM 1458 C C . THR A 1 188 ? -24.519 -7.542 28.691 1.00 49.81 188 THR A C 1
ATOM 1460 O O . THR A 1 188 ? -23.295 -7.393 28.779 1.00 49.81 188 THR A O 1
ATOM 1463 N N . ALA A 1 189 ? -25.377 -6.955 29.529 1.00 46.66 189 ALA A N 1
ATOM 1464 C CA . ALA A 1 189 ? -24.981 -6.176 30.697 1.00 46.66 189 ALA A CA 1
ATOM 1465 C C . ALA A 1 189 ? -24.330 -7.102 31.738 1.00 46.66 189 ALA A C 1
ATOM 1467 O O . ALA A 1 189 ? -24.997 -7.648 32.617 1.00 46.66 189 ALA A O 1
ATOM 1468 N N . LYS A 1 190 ? -23.021 -7.329 31.610 1.00 50.34 190 LYS A N 1
ATOM 1469 C CA . LYS A 1 190 ? -22.209 -7.942 32.664 1.00 50.34 190 LYS A CA 1
ATOM 1470 C C . LYS A 1 190 ? -21.800 -6.866 33.664 1.00 50.34 190 LYS A C 1
ATOM 1472 O O . LYS A 1 190 ? -21.648 -5.694 33.320 1.00 50.34 190 LYS A O 1
ATOM 1477 N N . GLU A 1 191 ? -21.650 -7.275 34.914 1.00 46.03 191 GLU A N 1
ATOM 1478 C CA . GLU A 1 191 ? -21.216 -6.409 36.002 1.00 46.03 191 GLU A CA 1
ATOM 1479 C C . GLU A 1 191 ? -19.804 -5.880 35.707 1.00 46.03 191 GLU A C 1
ATOM 1481 O O . GLU A 1 191 ? -18.828 -6.629 35.684 1.00 46.03 191 GLU A O 1
ATOM 1486 N N . LEU A 1 192 ? -19.703 -4.584 35.403 1.00 43.22 192 LEU A N 1
ATOM 1487 C CA . LEU A 1 192 ? -18.430 -3.900 35.188 1.00 43.22 192 LEU A CA 1
ATOM 1488 C C . LEU A 1 192 ? -17.805 -3.610 36.553 1.00 43.22 192 LEU A C 1
ATOM 1490 O O . LEU A 1 192 ? -18.054 -2.566 37.154 1.00 43.22 192 LEU A O 1
ATOM 1494 N N . VAL A 1 193 ? -17.012 -4.553 37.057 1.00 41.84 193 VAL A N 1
ATOM 1495 C CA . VAL A 1 193 ? -16.214 -4.352 38.270 1.00 41.84 193 VAL A CA 1
ATOM 1496 C C . VAL A 1 193 ? -15.060 -3.408 37.927 1.00 41.84 193 VAL A C 1
ATOM 1498 O O . VAL A 1 193 ? -14.198 -3.735 37.110 1.00 41.84 193 VAL A O 1
ATOM 1501 N N . ARG A 1 194 ? -15.040 -2.212 38.527 1.00 42.38 194 ARG A N 1
ATOM 1502 C CA . ARG A 1 194 ? -13.875 -1.318 38.445 1.00 42.38 194 ARG A CA 1
ATOM 1503 C C . ARG A 1 194 ? -12.678 -2.009 39.114 1.00 42.38 194 ARG A C 1
ATOM 1505 O O . ARG A 1 194 ? -12.845 -2.516 40.223 1.00 42.38 194 ARG A O 1
ATOM 1512 N N . PRO A 1 195 ? -11.467 -1.984 38.529 1.00 33.41 195 PRO A N 1
ATOM 1513 C CA . PRO A 1 195 ? -10.268 -2.253 39.309 1.00 33.41 195 PRO A CA 1
ATOM 1514 C C . PRO A 1 195 ? -10.189 -1.197 40.417 1.00 33.41 195 PRO A C 1
ATOM 1516 O O . PRO A 1 195 ? -10.291 0.002 40.144 1.00 33.41 195 PRO A O 1
ATOM 1519 N N . ALA A 1 196 ? -10.091 -1.655 41.665 1.00 33.97 196 ALA A N 1
ATOM 1520 C CA . ALA A 1 196 ? -9.991 -0.786 42.825 1.00 33.97 196 ALA A CA 1
ATOM 1521 C C . ALA A 1 196 ? -8.804 0.169 42.642 1.00 33.97 196 ALA A C 1
ATOM 1523 O O . ALA A 1 196 ? -7.666 -0.262 42.457 1.00 33.97 196 ALA A O 1
ATOM 1524 N N . SER A 1 197 ? -9.090 1.470 42.656 1.00 33.88 197 SER A N 1
ATOM 1525 C CA . SER A 1 197 ? -8.064 2.502 42.743 1.00 33.88 197 SER A CA 1
ATOM 1526 C C . SER A 1 197 ? -7.436 2.423 44.138 1.00 33.88 197 SER A C 1
ATOM 1528 O O . SER A 1 197 ? -8.176 2.503 45.120 1.00 33.88 197 SER A O 1
ATOM 1530 N N . PRO A 1 198 ? -6.110 2.261 44.265 1.00 40.53 198 PRO A N 1
ATOM 1531 C CA . PRO A 1 198 ? -5.446 2.212 45.555 1.00 40.53 198 PRO A CA 1
ATOM 1532 C C . PRO A 1 198 ? -5.142 3.640 45.999 1.00 40.53 198 PRO A C 1
ATOM 1534 O O . PRO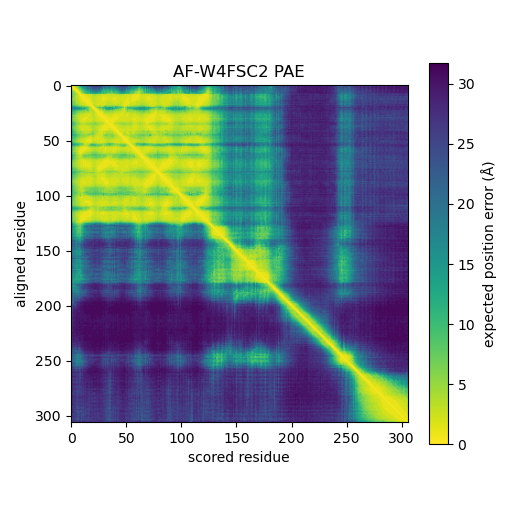 A 1 198 ? -4.059 4.129 45.723 1.00 40.53 198 PRO A O 1
ATOM 1537 N N . CYS A 1 199 ? -6.104 4.319 46.618 1.00 36.16 199 CYS A N 1
ATOM 1538 C CA . CYS A 1 199 ? -5.871 5.516 47.432 1.00 36.16 199 CYS A CA 1
ATOM 1539 C C . CYS A 1 199 ? -7.163 5.843 48.187 1.00 36.16 199 CYS A C 1
ATOM 1541 O O . CYS A 1 199 ? -8.007 6.558 47.664 1.00 36.16 199 CYS A O 1
ATOM 1543 N N . ASP A 1 200 ? -7.325 5.259 49.373 1.00 27.11 200 ASP A N 1
ATOM 1544 C CA . ASP A 1 200 ? -7.789 5.992 50.556 1.00 27.11 200 ASP A CA 1
ATOM 1545 C C . ASP A 1 200 ? -7.536 5.137 51.813 1.00 27.11 200 ASP A C 1
ATOM 1547 O O . ASP A 1 200 ? -8.057 4.022 51.919 1.00 27.11 200 ASP A O 1
ATOM 1551 N N . PRO A 1 201 ? -6.713 5.604 52.769 1.00 38.22 201 PRO A N 1
ATOM 1552 C CA . PRO A 1 201 ? -6.559 4.950 54.058 1.00 38.22 201 PRO A CA 1
ATOM 1553 C C . PRO A 1 201 ? -7.742 5.321 54.960 1.00 38.22 201 PRO A C 1
ATOM 1555 O O . PRO A 1 201 ? -7.941 6.483 55.306 1.00 38.22 201 PRO A O 1
ATOM 1558 N N . SER A 1 202 ? -8.526 4.319 55.360 1.00 33.03 202 SER A N 1
ATOM 1559 C CA . SER A 1 202 ? -9.482 4.475 56.459 1.00 33.03 202 SER A CA 1
ATOM 1560 C C . SER A 1 202 ? -8.783 4.371 57.823 1.00 33.03 202 SER A C 1
ATOM 1562 O O . SER A 1 202 ? -7.778 3.667 57.946 1.00 33.03 202 SER A O 1
ATOM 1564 N N . PRO A 1 203 ? -9.318 5.053 58.850 1.00 48.78 203 PRO A N 1
ATOM 1565 C CA . PRO A 1 203 ? -8.717 5.169 60.171 1.00 48.78 203 PRO A CA 1
ATOM 1566 C C . PRO A 1 203 ? -9.207 4.067 61.122 1.00 48.78 203 PRO A C 1
ATOM 1568 O O . PRO A 1 203 ? -10.374 3.691 61.071 1.00 48.78 203 PRO A O 1
ATOM 1571 N N . MET A 1 204 ? -8.355 3.621 62.050 1.00 32.41 204 MET A N 1
ATOM 1572 C CA . MET A 1 204 ? -8.735 3.377 63.452 1.00 32.41 204 MET A CA 1
ATOM 1573 C C . MET A 1 204 ? -7.515 3.059 64.335 1.00 32.41 204 MET A C 1
ATOM 1575 O O . MET A 1 204 ? -6.660 2.255 63.974 1.00 32.41 204 MET A O 1
ATOM 1579 N N . SER A 1 205 ? -7.503 3.715 65.501 1.00 34.00 205 SER A N 1
ATOM 1580 C CA . SER A 1 205 ? -6.767 3.453 66.751 1.00 34.00 205 SER A CA 1
ATOM 1581 C C . SER A 1 205 ? -6.635 1.958 67.100 1.00 34.00 205 SER A C 1
ATOM 1583 O O . SER A 1 205 ? -7.451 1.151 66.676 1.00 34.00 205 SER A O 1
ATOM 1585 N N . THR A 1 206 ? -5.716 1.470 67.943 1.00 34.09 206 THR A N 1
ATOM 1586 C CA . THR A 1 206 ? -5.259 1.910 69.286 1.00 34.09 206 THR A CA 1
ATOM 1587 C C . THR A 1 206 ? -4.073 0.978 69.645 1.00 34.09 206 THR A C 1
ATOM 1589 O O . THR A 1 206 ? -4.123 -0.183 69.250 1.00 34.09 206 THR A O 1
ATOM 1592 N N . LEU A 1 207 ? -2.974 1.383 70.300 1.00 34.88 207 LEU A N 1
ATOM 1593 C CA . LEU A 1 207 ? -2.780 1.382 71.766 1.00 34.88 207 LEU A CA 1
ATOM 1594 C C . LEU A 1 207 ? -1.318 1.763 72.119 1.00 34.88 207 LEU A C 1
ATOM 1596 O O . LEU A 1 207 ? -0.418 1.239 71.473 1.00 34.88 207 LEU A O 1
ATOM 1600 N N . ALA A 1 208 ? -1.168 2.571 73.189 1.00 34.00 208 ALA A N 1
ATOM 1601 C CA . ALA A 1 208 ? -0.114 2.595 74.238 1.00 34.00 208 ALA A CA 1
ATOM 1602 C C . ALA A 1 208 ? 1.384 2.703 73.834 1.00 34.00 208 ALA A C 1
ATOM 1604 O O . ALA A 1 208 ? 1.839 1.985 72.959 1.00 34.00 208 ALA A O 1
ATOM 1605 N N . SER A 1 209 ? 2.274 3.484 74.461 1.00 36.59 209 SER A N 1
ATOM 1606 C CA . SER A 1 209 ? 2.278 4.304 75.685 1.00 36.59 209 SER A CA 1
ATOM 1607 C C . SER A 1 209 ? 3.539 5.200 75.702 1.00 36.59 209 SER A C 1
ATOM 1609 O O . SER A 1 209 ? 4.504 4.913 74.999 1.00 36.59 209 SER A O 1
ATOM 1611 N N . ASP A 1 210 ? 3.515 6.171 76.625 1.00 31.02 210 ASP A N 1
ATOM 1612 C CA . ASP A 1 210 ? 4.626 6.698 77.451 1.00 31.02 210 ASP A CA 1
ATOM 1613 C C . ASP A 1 210 ? 5.302 8.040 77.082 1.00 31.02 210 ASP A C 1
ATOM 1615 O O . ASP A 1 210 ? 6.188 8.113 76.235 1.00 31.02 210 ASP A O 1
ATOM 1619 N N . SER A 1 211 ? 4.908 9.103 77.810 1.00 35.19 211 SER A N 1
ATOM 1620 C CA . SER A 1 211 ? 5.745 9.957 78.699 1.00 35.19 211 SER A CA 1
ATOM 1621 C C . SER A 1 211 ? 6.206 11.249 77.990 1.00 35.19 211 SER A C 1
ATOM 1623 O O . SER A 1 211 ? 6.493 11.197 76.802 1.00 35.19 211 SER A O 1
ATOM 1625 N N . THR A 1 212 ? 6.218 12.474 78.530 1.00 38.00 212 THR A N 1
ATOM 1626 C CA . THR A 1 212 ? 6.138 13.087 79.875 1.00 38.00 212 THR A CA 1
ATOM 1627 C C . THR A 1 212 ? 5.633 14.549 79.739 1.00 38.00 212 THR A C 1
ATOM 1629 O O . THR A 1 212 ? 5.843 15.154 78.693 1.00 38.00 212 THR A O 1
ATOM 1632 N N . GLU A 1 213 ? 4.992 15.065 80.800 1.00 36.62 213 GLU A N 1
ATOM 1633 C CA . GLU A 1 213 ? 5.035 16.439 81.379 1.00 36.62 213 GLU A CA 1
ATOM 1634 C C . GLU A 1 213 ? 5.026 17.696 80.467 1.00 36.62 213 GLU A C 1
ATOM 1636 O O . GLU A 1 213 ? 5.962 17.930 79.713 1.00 36.62 213 GLU A O 1
ATOM 1641 N N . ASP A 1 214 ? 3.989 18.551 80.566 1.00 35.53 214 ASP A N 1
ATOM 1642 C CA . ASP A 1 214 ? 4.026 19.808 81.359 1.00 35.53 214 ASP A CA 1
ATOM 1643 C C . ASP A 1 214 ? 2.773 20.718 81.186 1.00 35.53 214 ASP A C 1
ATOM 1645 O O . ASP A 1 214 ? 2.197 20.841 80.107 1.00 35.53 214 ASP A O 1
ATOM 1649 N N . ASP A 1 215 ? 2.385 21.343 82.309 1.00 38.25 215 ASP A N 1
ATOM 1650 C CA . ASP A 1 215 ? 1.689 22.633 82.535 1.00 38.25 215 ASP A CA 1
ATOM 1651 C C . ASP A 1 215 ? 0.311 23.013 81.909 1.00 38.25 215 ASP A C 1
ATOM 1653 O O . ASP A 1 215 ? 0.187 23.583 80.829 1.00 38.25 215 ASP A O 1
ATOM 1657 N N . ASN A 1 216 ? -0.756 22.742 82.685 1.00 40.16 216 ASN A N 1
ATOM 1658 C CA . ASN A 1 216 ? -1.716 23.656 83.372 1.00 40.16 216 ASN A CA 1
ATOM 1659 C C . ASN A 1 216 ? -1.952 25.130 82.880 1.00 40.16 216 ASN A C 1
ATOM 1661 O O . ASN A 1 216 ? -1.062 25.761 82.329 1.00 40.16 216 ASN A O 1
ATOM 1665 N N . PRO A 1 217 ? -3.010 25.838 83.360 1.00 51.34 217 PRO A N 1
ATOM 1666 C CA . PRO A 1 217 ? -4.462 25.732 83.109 1.00 51.34 217 PRO A CA 1
ATOM 1667 C C . PRO A 1 217 ? -5.085 27.034 82.530 1.00 51.34 217 PRO A C 1
ATOM 1669 O O . PRO A 1 217 ? -4.461 28.079 82.591 1.00 51.34 217 PRO A O 1
ATOM 1672 N N . HIS A 1 218 ? -6.361 27.018 82.091 1.00 40.78 218 HIS A N 1
ATOM 1673 C CA . HIS A 1 218 ? -7.395 28.030 82.443 1.00 40.78 218 HIS A CA 1
ATOM 1674 C C . HIS A 1 218 ? -8.789 27.749 81.804 1.00 40.78 218 HIS A C 1
ATOM 1676 O O . HIS A 1 218 ? -8.935 27.671 80.594 1.00 40.78 218 HIS A O 1
ATOM 1682 N N . GLN A 1 219 ? -9.807 27.661 82.680 1.00 36.62 219 GLN A N 1
ATOM 1683 C CA . GLN A 1 219 ? -11.189 28.205 82.611 1.00 36.62 219 GLN A CA 1
ATOM 1684 C C . GLN A 1 219 ? -12.210 27.817 81.491 1.00 36.62 219 GLN A C 1
ATOM 1686 O O . GLN A 1 219 ? -12.086 28.217 80.345 1.00 36.62 219 GLN A O 1
ATOM 1691 N N . ARG A 1 220 ? -13.287 27.112 81.929 1.00 36.09 220 ARG A N 1
ATOM 1692 C CA . ARG A 1 220 ? -14.778 27.277 81.747 1.00 36.09 220 ARG A CA 1
ATOM 1693 C C . ARG A 1 220 ? -15.360 28.207 80.640 1.00 36.09 220 ARG A C 1
ATOM 1695 O O . ARG A 1 220 ? -14.710 29.184 80.305 1.00 36.09 220 ARG A O 1
ATOM 1702 N N . PRO A 1 221 ? -16.692 28.162 80.330 1.00 45.72 221 PRO A N 1
ATOM 1703 C CA . PRO A 1 221 ? -17.732 27.109 80.427 1.00 45.72 221 PRO A CA 1
ATOM 1704 C C . PRO A 1 221 ? -18.622 26.969 79.145 1.00 45.72 221 PRO A C 1
ATOM 1706 O O . PRO A 1 221 ? -18.533 27.755 78.210 1.00 45.72 221 PRO A O 1
ATOM 1709 N N . SER A 1 222 ? -19.543 25.989 79.129 1.00 38.16 222 SER A N 1
ATOM 1710 C CA . SER A 1 222 ? -20.648 25.823 78.146 1.00 38.16 222 SER A CA 1
ATOM 1711 C C . SER A 1 222 ? -21.678 26.980 78.167 1.00 38.16 222 SER A C 1
ATOM 1713 O O . SER A 1 222 ? -21.735 27.696 79.170 1.00 38.16 222 SER A O 1
ATOM 1715 N N . PRO A 1 223 ? -22.573 27.116 77.153 1.00 51.06 223 PRO A N 1
ATOM 1716 C CA . PRO A 1 223 ? -23.888 26.463 77.268 1.00 51.06 223 PRO A CA 1
ATOM 1717 C C . PRO A 1 223 ? -24.614 26.022 75.966 1.00 51.06 223 PRO A C 1
ATOM 1719 O O . PRO A 1 223 ? -24.326 26.413 74.842 1.00 51.06 223 PRO A O 1
ATOM 1722 N N . ARG A 1 224 ? -25.618 25.188 76.250 1.00 36.41 224 ARG A N 1
ATOM 1723 C CA . ARG A 1 224 ? -26.791 24.630 75.546 1.00 36.41 224 ARG A CA 1
ATOM 1724 C C . ARG A 1 224 ? -27.664 25.629 74.753 1.00 36.41 224 ARG A C 1
ATOM 1726 O O . ARG A 1 224 ? -27.859 26.737 75.237 1.00 36.41 224 ARG A O 1
ATOM 1733 N N . SER A 1 225 ? -28.296 25.178 73.653 1.00 34.84 225 SER A N 1
ATOM 1734 C CA . SER A 1 225 ? -29.649 25.558 73.136 1.00 34.84 225 SER A CA 1
ATOM 1735 C C . SER A 1 225 ? -29.979 24.710 71.882 1.00 34.84 225 SER A C 1
ATOM 1737 O O . SER A 1 225 ? -29.270 24.809 70.892 1.00 34.84 225 SER A O 1
ATOM 1739 N N . THR A 1 226 ? -30.814 23.661 71.927 1.00 39.09 226 THR A N 1
ATOM 1740 C CA . THR A 1 226 ? -32.261 23.619 71.573 1.00 39.09 226 THR A CA 1
ATOM 1741 C C . THR A 1 226 ? -32.715 24.558 70.451 1.00 39.09 226 THR A C 1
ATOM 1743 O O . THR A 1 226 ? -32.760 25.767 70.645 1.00 39.09 226 THR A O 1
ATOM 1746 N N . GLY A 1 227 ? -33.150 23.978 69.327 1.00 32.31 227 GLY A N 1
ATOM 1747 C CA . GLY A 1 227 ? -33.785 24.691 68.218 1.00 32.31 227 GLY A CA 1
ATOM 1748 C C . GLY A 1 227 ? -34.283 23.736 67.133 1.00 32.31 227 GLY A C 1
ATOM 1749 O O . GLY A 1 227 ? -33.635 23.549 66.114 1.00 32.31 227 GLY A O 1
ATOM 1750 N N . SER A 1 228 ? -35.422 23.098 67.384 1.00 39.03 228 SER A N 1
ATOM 1751 C CA . SER A 1 228 ? -36.250 22.415 66.391 1.00 39.03 228 SER A CA 1
ATOM 1752 C C . SER A 1 228 ? -36.944 23.438 65.485 1.00 39.03 228 SER A C 1
ATOM 1754 O O . SER A 1 228 ? -37.686 24.279 65.994 1.00 39.03 228 SER A O 1
ATOM 1756 N N . SER A 1 229 ? -36.770 23.339 64.165 1.00 32.91 229 SER A N 1
ATOM 1757 C CA . SER A 1 229 ? -37.673 23.965 63.195 1.00 32.91 229 SER A CA 1
ATOM 1758 C C . SER A 1 229 ? -37.963 23.019 62.028 1.00 32.91 229 SER A C 1
ATOM 1760 O O . SER A 1 229 ? -37.080 22.510 61.342 1.00 32.91 229 SER A O 1
ATOM 1762 N N . SER A 1 230 ? -39.253 22.755 61.861 1.00 45.12 230 SER A N 1
ATOM 1763 C CA . SER A 1 230 ? -39.862 22.062 60.735 1.00 45.12 230 SER A CA 1
ATOM 1764 C C . SER A 1 230 ? -39.901 22.991 59.522 1.00 45.12 230 SER A C 1
ATOM 1766 O O . SER A 1 230 ? -40.146 24.191 59.661 1.00 45.12 230 SER A O 1
ATOM 1768 N N . SER A 1 231 ? -39.702 22.445 58.326 1.00 35.16 231 SER A N 1
ATOM 1769 C CA . SER A 1 231 ? -39.917 23.126 57.044 1.00 35.16 231 SER A CA 1
ATOM 1770 C C . SER A 1 231 ? -40.086 22.090 55.921 1.00 35.16 231 SER A C 1
ATOM 1772 O O . SER A 1 231 ? -39.732 20.928 56.122 1.00 35.16 231 SER A O 1
ATOM 1774 N N . PRO A 1 232 ? -40.749 22.453 54.811 1.00 40.09 232 PRO A N 1
ATOM 1775 C CA . PRO A 1 232 ? -41.962 21.772 54.366 1.00 40.09 232 PRO A CA 1
ATOM 1776 C C . PRO A 1 232 ? -41.750 20.840 53.168 1.00 40.09 232 PRO A C 1
ATOM 1778 O O . PRO A 1 232 ? -40.752 20.921 52.456 1.00 40.09 232 PRO A O 1
ATOM 1781 N N . LEU A 1 233 ? -42.757 19.992 52.933 1.00 43.22 233 LEU A N 1
ATOM 1782 C CA . LEU A 1 233 ? -42.996 19.297 51.670 1.00 43.22 233 LEU A CA 1
ATOM 1783 C C . LEU A 1 233 ? -43.079 20.319 50.526 1.00 43.22 233 LEU A C 1
ATOM 1785 O O . LEU A 1 233 ? -44.040 21.083 50.446 1.00 43.22 233 LEU A O 1
ATOM 1789 N N . ILE A 1 234 ? -42.067 20.318 49.661 1.00 37.16 234 ILE A N 1
ATOM 1790 C CA . ILE A 1 234 ? -42.129 20.918 48.330 1.00 37.16 234 ILE A CA 1
ATOM 1791 C C . ILE A 1 234 ? -42.480 19.786 47.367 1.00 37.16 234 ILE A C 1
ATOM 1793 O O . ILE A 1 234 ? -41.735 18.817 47.229 1.00 37.16 234 ILE A O 1
ATOM 1797 N N . ASP A 1 235 ? -43.658 19.919 46.772 1.00 44.78 235 ASP A N 1
ATOM 1798 C CA . ASP A 1 235 ? -44.149 19.148 45.638 1.00 44.78 235 ASP A CA 1
ATOM 1799 C C . ASP A 1 235 ? -43.392 19.636 44.391 1.00 44.78 235 ASP A C 1
ATOM 1801 O O . ASP A 1 235 ? -43.596 20.760 43.930 1.00 44.78 235 ASP A O 1
ATOM 1805 N N . ASP A 1 236 ? -42.421 18.847 43.927 1.00 35.03 236 ASP A N 1
ATOM 1806 C CA . ASP A 1 236 ? -41.498 19.208 42.846 1.00 35.03 236 ASP A CA 1
ATOM 1807 C C . ASP A 1 236 ? -41.915 18.494 41.551 1.00 35.03 236 ASP A C 1
ATOM 1809 O O . ASP A 1 236 ? -41.290 17.534 41.093 1.00 35.03 236 ASP A O 1
ATOM 1813 N N . SER A 1 237 ? -43.027 18.948 40.966 1.00 46.16 237 SER A N 1
ATOM 1814 C CA . SER A 1 237 ? -43.411 18.620 39.592 1.00 46.16 237 SER A CA 1
ATOM 1815 C C . SER A 1 237 ? -42.562 19.449 38.619 1.00 46.16 237 SER A C 1
ATOM 1817 O O . SER A 1 237 ? -43.041 20.400 37.999 1.00 46.16 237 SER A O 1
ATOM 1819 N N . SER A 1 238 ? -41.271 19.129 38.517 1.00 38.66 238 SER A N 1
ATOM 1820 C CA . SER A 1 238 ? -40.394 19.707 37.501 1.00 38.66 238 SER A CA 1
ATOM 1821 C C . SER A 1 238 ? -40.416 18.848 36.235 1.00 38.66 238 SER A C 1
ATOM 1823 O O . SER A 1 238 ? -39.731 17.830 36.120 1.00 38.66 238 SER A O 1
ATOM 1825 N N . ASP A 1 239 ? -41.194 19.302 35.249 1.00 42.81 239 ASP A N 1
ATOM 1826 C CA . ASP A 1 239 ? -41.063 18.930 33.838 1.00 42.81 239 ASP A CA 1
ATOM 1827 C C . ASP A 1 239 ? -39.692 19.396 33.315 1.00 42.81 239 ASP A C 1
ATOM 1829 O O . ASP A 1 239 ? -39.545 20.387 32.599 1.00 42.81 239 ASP A O 1
ATOM 1833 N N . SER A 1 240 ? -38.642 18.683 33.714 1.00 39.19 240 SER A N 1
ATOM 1834 C CA . SER A 1 240 ? -37.342 18.770 33.064 1.00 39.19 240 SER A CA 1
ATOM 1835 C C . SER A 1 240 ? -37.458 18.061 31.712 1.00 39.19 240 SER A C 1
ATOM 1837 O O . SER A 1 240 ? -37.947 16.927 31.682 1.00 39.19 240 SER A O 1
ATOM 1839 N N . PRO A 1 241 ? -37.019 18.663 30.589 1.00 37.88 241 PRO A N 1
ATOM 1840 C CA . PRO A 1 241 ? -37.064 17.995 29.296 1.00 37.88 241 PRO A CA 1
ATOM 1841 C C . PRO A 1 241 ? -36.277 16.687 29.393 1.00 37.88 241 PRO A C 1
ATOM 1843 O O . PRO A 1 241 ? -35.062 16.675 29.603 1.00 37.88 241 PRO A O 1
ATOM 1846 N N . SER A 1 242 ? -37.005 15.576 29.298 1.00 45.94 242 SER A N 1
ATOM 1847 C CA . SER A 1 242 ? -36.438 14.238 29.345 1.00 45.94 242 SER A CA 1
ATOM 1848 C C . SER A 1 242 ? -35.396 14.103 28.237 1.00 45.94 242 SER A C 1
ATOM 1850 O O . SER A 1 242 ? -35.617 14.491 27.087 1.00 45.94 242 SER A O 1
ATOM 1852 N N . CYS A 1 243 ? -34.211 13.606 28.596 1.00 42.53 243 CYS A N 1
ATOM 1853 C CA . CYS A 1 243 ? -33.142 13.423 27.628 1.00 42.53 243 CYS A CA 1
ATOM 1854 C C . CYS A 1 243 ? -33.635 12.525 26.482 1.00 42.53 243 CYS A C 1
ATOM 1856 O O . CYS A 1 243 ? -34.320 11.531 26.747 1.00 42.53 243 CYS A O 1
ATOM 1858 N N . PRO A 1 244 ? -33.253 12.802 25.223 1.00 42.56 244 PRO A N 1
ATOM 1859 C CA . PRO A 1 244 ? -33.568 11.891 24.138 1.00 42.56 244 PRO A CA 1
ATOM 1860 C C . PRO A 1 244 ? -32.951 10.523 24.450 1.00 42.56 244 PRO A C 1
ATOM 1862 O O . PRO A 1 244 ? -31.782 10.429 24.825 1.00 42.56 244 PRO A O 1
ATOM 1865 N N . THR A 1 245 ? -33.748 9.461 24.340 1.00 51.62 245 THR A N 1
ATOM 1866 C CA . THR A 1 245 ? -33.287 8.079 24.546 1.00 51.62 245 THR A CA 1
ATOM 1867 C C . THR A 1 245 ? -32.218 7.729 23.514 1.00 51.62 245 THR A C 1
ATOM 1869 O O . THR A 1 245 ? -32.256 8.246 22.399 1.00 51.62 245 THR A O 1
ATOM 1872 N N . ILE A 1 246 ? -31.296 6.803 23.799 1.00 52.03 246 ILE A N 1
ATOM 1873 C CA . ILE A 1 246 ? -30.264 6.422 22.810 1.00 52.03 246 ILE A CA 1
ATOM 1874 C C . ILE A 1 246 ? -30.888 5.904 21.493 1.00 52.03 246 ILE A C 1
ATOM 1876 O O . ILE A 1 246 ? -30.261 5.974 20.443 1.00 52.03 246 ILE A O 1
ATOM 1880 N N . GLN A 1 247 ? -32.157 5.479 21.495 1.00 49.66 247 GLN A N 1
ATOM 1881 C CA . GLN A 1 247 ? -32.913 5.201 20.271 1.00 49.66 247 GLN A CA 1
ATOM 1882 C C . GLN A 1 247 ? -33.160 6.460 19.417 1.00 49.66 247 GLN A C 1
ATOM 1884 O O . GLN A 1 247 ? -32.908 6.424 18.213 1.00 49.66 247 GLN A O 1
ATOM 1889 N N . ALA A 1 248 ? -33.578 7.576 20.024 1.00 53.56 248 ALA A N 1
ATOM 1890 C CA . ALA A 1 248 ? -33.659 8.873 19.345 1.00 53.56 248 ALA A CA 1
ATOM 1891 C C . ALA A 1 248 ? -32.272 9.341 18.857 1.00 53.56 248 ALA A C 1
ATOM 1893 O O . ALA A 1 248 ? -32.153 9.950 17.796 1.00 53.56 248 ALA A O 1
ATOM 1894 N N . TRP A 1 249 ? -31.204 8.975 19.575 1.00 53.00 249 TRP A N 1
ATOM 1895 C CA . TRP A 1 249 ? -29.823 9.259 19.172 1.00 53.00 249 TRP A CA 1
ATOM 1896 C C . TRP A 1 249 ? -29.337 8.386 18.002 1.00 53.00 249 TRP A C 1
ATOM 1898 O O . TRP A 1 249 ? -28.673 8.885 17.095 1.00 53.00 249 TRP A O 1
ATOM 1908 N N . MET A 1 250 ? -29.678 7.094 17.974 1.00 47.31 250 MET A N 1
ATOM 1909 C CA . MET A 1 250 ? -29.334 6.180 16.876 1.00 47.31 250 MET A CA 1
ATOM 1910 C C . MET A 1 250 ? -30.035 6.565 15.568 1.00 47.31 250 MET A C 1
ATOM 1912 O O . MET A 1 250 ? -29.434 6.462 14.499 1.00 47.31 250 MET A O 1
ATOM 1916 N N . GLN A 1 251 ? -31.275 7.055 15.654 1.00 55.09 251 GLN A N 1
ATOM 1917 C CA . GLN A 1 251 ? -32.045 7.545 14.506 1.00 55.09 251 GLN A CA 1
ATOM 1918 C C . GLN A 1 251 ? -31.471 8.838 13.899 1.00 55.09 251 GLN A C 1
ATOM 1920 O O . GLN A 1 251 ? -31.650 9.077 12.708 1.00 55.09 251 GLN A O 1
ATOM 1925 N N . ALA A 1 252 ? -30.734 9.643 14.673 1.00 51.28 252 ALA A N 1
ATOM 1926 C CA . ALA A 1 252 ? -30.077 10.852 14.173 1.00 51.28 252 ALA A CA 1
ATOM 1927 C C . ALA A 1 252 ? -28.789 10.565 13.369 1.00 51.28 252 ALA A C 1
ATOM 1929 O O . ALA A 1 252 ? -28.423 11.345 12.493 1.00 51.28 252 ALA A O 1
ATOM 1930 N N . VAL A 1 253 ? -28.100 9.448 13.644 1.00 43.41 253 VAL A N 1
ATOM 1931 C CA . VAL A 1 253 ? -26.860 9.041 12.944 1.00 43.41 253 VAL A CA 1
ATOM 1932 C C . VAL A 1 253 ? -27.155 8.237 11.674 1.00 43.41 253 VAL A C 1
ATOM 1934 O O . VAL A 1 253 ? -26.414 8.326 10.697 1.00 43.41 253 VAL A O 1
ATOM 1937 N N . TYR A 1 254 ? -28.249 7.477 11.677 1.00 43.00 254 TYR A N 1
ATOM 1938 C CA . TYR A 1 254 ? -28.762 6.763 10.512 1.00 43.00 254 TYR A CA 1
ATOM 1939 C C . TYR A 1 254 ? -30.192 7.235 10.239 1.00 43.00 254 TYR A C 1
ATOM 1941 O O . TYR A 1 254 ? -31.132 6.577 10.698 1.00 43.00 254 TYR A O 1
ATOM 1949 N N . PRO A 1 255 ? -30.392 8.353 9.510 1.00 42.19 255 PRO A N 1
ATOM 1950 C CA . PRO A 1 255 ? -31.720 8.656 8.999 1.00 42.19 255 PRO A CA 1
ATOM 1951 C C . PRO A 1 255 ? -32.158 7.440 8.189 1.00 42.19 255 PRO A C 1
ATOM 1953 O O . PRO A 1 255 ? -31.378 6.942 7.374 1.00 42.19 255 PRO A O 1
ATOM 1956 N N . GLN A 1 256 ? -33.347 6.907 8.487 1.00 41.28 256 GLN A N 1
ATOM 1957 C CA . GLN A 1 256 ? -33.851 5.712 7.823 1.00 41.28 256 GLN A CA 1
ATOM 1958 C C . GLN A 1 256 ? -33.710 5.891 6.314 1.00 41.28 256 GLN A C 1
ATOM 1960 O O . GLN A 1 256 ? -34.405 6.694 5.695 1.00 41.28 256 GLN A O 1
ATOM 1965 N N . VAL A 1 257 ? -32.779 5.146 5.719 1.00 40.97 257 VAL A N 1
ATOM 1966 C CA . VAL A 1 257 ? -32.799 4.925 4.284 1.00 40.97 257 VAL A CA 1
ATOM 1967 C C . VAL A 1 257 ? -34.063 4.114 4.073 1.00 40.97 257 VAL A C 1
ATOM 1969 O O . VAL A 1 257 ? -34.139 2.974 4.531 1.00 40.97 257 VAL A O 1
ATOM 1972 N N . ASN A 1 258 ? -35.074 4.760 3.489 1.00 33.75 258 ASN A N 1
ATOM 1973 C CA . ASN A 1 258 ? -36.357 4.159 3.162 1.00 33.75 258 ASN A CA 1
ATOM 1974 C C . ASN A 1 258 ? -36.153 2.723 2.682 1.00 33.75 258 ASN A C 1
ATOM 1976 O O . ASN A 1 258 ? -35.319 2.450 1.815 1.00 33.75 258 ASN A O 1
ATOM 1980 N N . SER A 1 259 ? -36.917 1.826 3.292 1.00 40.31 259 SER A N 1
ATOM 1981 C CA . SER A 1 259 ? -36.991 0.386 3.080 1.00 40.31 259 SER A CA 1
ATOM 1982 C C . SER A 1 259 ? -37.428 0.039 1.651 1.00 40.31 259 SER A C 1
ATOM 1984 O O . SER A 1 259 ? -38.507 -0.487 1.411 1.00 40.31 259 SER A O 1
ATOM 1986 N N . ALA A 1 260 ? -36.556 0.317 0.687 1.00 39.38 260 ALA A N 1
ATOM 1987 C CA . ALA A 1 260 ? -36.697 -0.037 -0.715 1.00 39.38 260 ALA A CA 1
ATOM 1988 C C . ALA A 1 260 ? -35.358 -0.589 -1.234 1.00 39.38 260 ALA A C 1
ATOM 1990 O O . ALA A 1 260 ? -34.693 0.046 -2.041 1.00 39.38 260 ALA A O 1
ATOM 1991 N N . SER A 1 261 ? -34.902 -1.734 -0.707 1.00 46.56 261 SER A N 1
ATOM 1992 C CA . SER A 1 261 ? -33.861 -2.577 -1.353 1.00 46.56 261 SER A CA 1
ATOM 1993 C C . SER A 1 261 ? -33.585 -3.929 -0.662 1.00 46.56 261 SER A C 1
ATOM 1995 O O . SER A 1 261 ? -32.565 -4.562 -0.939 1.00 46.56 261 SER A O 1
ATOM 1997 N N . SER A 1 262 ? -34.481 -4.443 0.195 1.00 44.72 262 SER A N 1
ATOM 1998 C CA . SER A 1 262 ? -34.269 -5.750 0.855 1.00 44.72 262 SER A CA 1
ATOM 1999 C C . SER A 1 262 ? -34.223 -6.934 -0.130 1.00 44.72 262 SER A C 1
ATOM 2001 O O . SER A 1 262 ? -33.647 -7.973 0.190 1.00 44.72 262 SER A O 1
ATOM 2003 N N . ASP A 1 263 ? -34.743 -6.772 -1.349 1.00 46.25 263 ASP A N 1
ATOM 2004 C CA . ASP A 1 263 ? -34.766 -7.837 -2.361 1.00 46.25 263 ASP A CA 1
ATOM 2005 C C . ASP A 1 263 ? -33.427 -8.004 -3.096 1.00 46.25 263 ASP A C 1
ATOM 2007 O O . ASP A 1 263 ? -33.129 -9.068 -3.640 1.00 46.25 263 ASP A O 1
ATOM 2011 N N . GLN A 1 264 ? -32.558 -6.989 -3.078 1.00 47.97 264 GLN A N 1
ATOM 2012 C CA . GLN A 1 264 ? -31.270 -7.056 -3.775 1.00 47.97 264 GLN A CA 1
ATOM 2013 C C . GLN A 1 264 ? -30.207 -7.818 -2.969 1.00 47.97 264 GLN A C 1
ATOM 2015 O O . GLN A 1 264 ? -29.349 -8.487 -3.549 1.00 47.97 264 GLN A O 1
ATOM 2020 N N . TYR A 1 265 ? -30.293 -7.789 -1.636 1.00 43.44 265 TYR A N 1
ATOM 2021 C CA . TYR A 1 265 ? -29.336 -8.475 -0.761 1.00 43.44 265 TYR A CA 1
ATOM 2022 C C . TYR A 1 265 ? -29.580 -9.992 -0.701 1.00 43.44 265 TYR A C 1
ATOM 2024 O O . TYR A 1 265 ? -28.632 -10.779 -0.743 1.00 43.44 265 TYR A O 1
ATOM 2032 N N . ASN A 1 266 ? -30.847 -10.420 -0.711 1.00 49.22 266 ASN A N 1
ATOM 2033 C CA . ASN A 1 266 ? -31.210 -11.842 -0.697 1.00 49.22 266 ASN A CA 1
ATOM 2034 C C . ASN A 1 266 ? -30.822 -12.570 -1.998 1.00 49.22 266 ASN A C 1
ATOM 2036 O O . ASN A 1 266 ? -30.449 -13.746 -1.960 1.00 49.22 266 ASN A O 1
ATOM 2040 N N . ASN A 1 267 ? -30.810 -11.862 -3.133 1.00 50.38 267 ASN A N 1
ATOM 2041 C CA . ASN A 1 267 ? -30.357 -12.404 -4.419 1.00 50.38 267 ASN A CA 1
ATOM 2042 C C . ASN A 1 267 ? -28.830 -12.587 -4.491 1.00 50.38 267 ASN A C 1
ATOM 2044 O O . ASN A 1 267 ? -28.342 -13.536 -5.104 1.00 50.38 267 ASN A O 1
ATOM 2048 N N . LEU A 1 268 ? -28.047 -11.735 -3.823 1.00 53.22 268 LEU A N 1
ATOM 2049 C CA . LEU A 1 268 ? -26.587 -11.885 -3.760 1.00 53.22 268 LEU A CA 1
ATOM 2050 C C . LEU A 1 268 ? -26.174 -13.083 -2.893 1.00 53.22 268 LEU A C 1
ATOM 2052 O O . LEU A 1 268 ? -25.319 -13.870 -3.300 1.00 53.22 268 LEU A O 1
ATOM 2056 N N . VAL A 1 269 ? -26.813 -13.276 -1.738 1.00 54.78 269 VAL A N 1
ATOM 2057 C CA 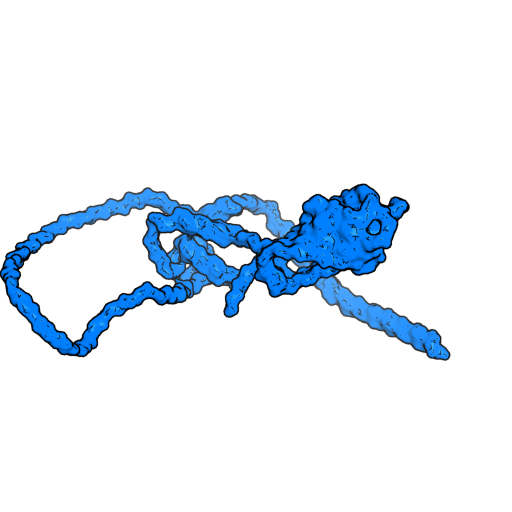. VAL A 1 269 ? -26.492 -14.389 -0.824 1.00 54.78 269 VAL A CA 1
ATOM 2058 C C . VAL A 1 269 ? -26.827 -15.752 -1.446 1.00 54.78 269 VAL A C 1
ATOM 2060 O O . VAL A 1 269 ? -26.043 -16.697 -1.333 1.00 54.78 269 VAL A O 1
ATOM 2063 N N . THR A 1 270 ? -27.938 -15.855 -2.179 1.00 59.12 270 THR A N 1
ATOM 2064 C CA . THR A 1 270 ? -28.305 -17.080 -2.916 1.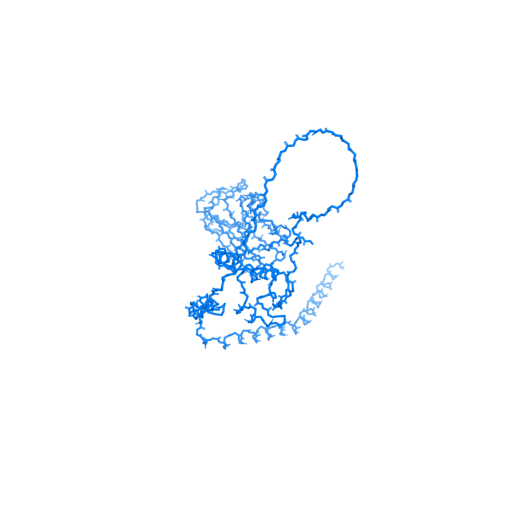00 59.12 270 THR A CA 1
ATOM 2065 C C . THR A 1 270 ? -27.365 -17.357 -4.094 1.00 59.12 270 THR A C 1
ATOM 2067 O O . THR A 1 270 ? -26.948 -18.503 -4.283 1.00 59.12 270 THR A O 1
ATOM 2070 N N . SER A 1 271 ? -26.936 -16.319 -4.818 1.00 61.19 271 SER A N 1
ATOM 2071 C CA . SER A 1 271 ? -25.967 -16.441 -5.921 1.00 61.19 271 SER A CA 1
ATOM 2072 C C . SER A 1 271 ? -24.602 -16.959 -5.450 1.00 61.19 271 SER A C 1
ATOM 2074 O O . SER A 1 271 ? -24.016 -17.848 -6.072 1.00 61.19 271 SER A O 1
ATOM 2076 N N . PHE A 1 272 ? -24.101 -16.456 -4.316 1.00 62.19 272 PHE A N 1
ATOM 2077 C CA . PHE A 1 272 ? -22.830 -16.911 -3.740 1.00 62.19 272 PHE A CA 1
ATOM 2078 C C . PHE A 1 272 ? -22.898 -18.356 -3.234 1.00 62.19 272 PHE A C 1
ATOM 2080 O O . PHE A 1 272 ? -21.943 -19.112 -3.419 1.00 62.19 272 PHE A O 1
ATOM 2087 N N . SER A 1 273 ? -24.032 -18.765 -2.658 1.00 67.94 273 SER A N 1
ATOM 2088 C CA . SER A 1 273 ? -24.251 -20.145 -2.208 1.00 67.94 273 SER A CA 1
ATOM 2089 C C . SER A 1 273 ? -24.231 -21.141 -3.377 1.00 67.94 273 SER A C 1
ATOM 2091 O O . SER A 1 273 ? -23.542 -22.161 -3.314 1.00 67.94 273 SER A O 1
ATOM 2093 N N . MET A 1 274 ? -24.895 -20.811 -4.492 1.00 71.81 274 MET A N 1
ATOM 2094 C CA . MET A 1 274 ? -24.896 -21.642 -5.705 1.00 71.81 274 MET A CA 1
ATOM 2095 C C . MET A 1 274 ? -23.505 -21.754 -6.343 1.00 71.81 274 MET A C 1
ATOM 2097 O O . MET A 1 274 ? -23.064 -22.859 -6.661 1.00 71.81 274 MET A O 1
ATOM 2101 N N . CYS A 1 275 ? -22.769 -20.642 -6.461 1.00 70.00 275 CYS A N 1
ATOM 2102 C CA . CYS A 1 275 ? -21.389 -20.663 -6.961 1.00 70.00 275 CYS A CA 1
ATOM 2103 C C . CYS A 1 275 ? -20.463 -21.508 -6.074 1.00 70.00 275 CYS A C 1
ATOM 2105 O O . CYS A 1 275 ? -19.644 -22.270 -6.586 1.00 70.00 275 CYS A O 1
ATOM 2107 N N . TYR A 1 276 ? -20.605 -21.420 -4.750 1.00 73.56 276 TYR A N 1
ATOM 2108 C CA . TYR A 1 276 ? -19.799 -22.209 -3.821 1.00 73.56 276 TYR A CA 1
ATOM 2109 C C . TYR A 1 276 ? -20.070 -23.716 -3.951 1.00 73.56 276 TYR A C 1
ATOM 2111 O O . TYR A 1 276 ? -19.130 -24.513 -3.964 1.00 73.56 276 TYR A O 1
ATOM 2119 N N . GLN A 1 277 ? -21.335 -24.117 -4.116 1.00 75.69 277 GLN A N 1
ATOM 2120 C CA . GLN A 1 277 ? -21.695 -25.522 -4.339 1.00 75.69 277 GLN A CA 1
ATOM 2121 C C . GLN A 1 277 ? -21.178 -26.049 -5.686 1.00 75.69 277 GLN A C 1
ATOM 2123 O O . GLN A 1 277 ? -20.659 -27.164 -5.743 1.00 75.69 277 GLN A O 1
ATOM 2128 N N . LEU A 1 278 ? -21.225 -25.235 -6.746 1.00 77.38 278 LEU A N 1
ATOM 2129 C CA . LEU A 1 278 ? -20.657 -25.576 -8.057 1.00 77.38 278 LEU A CA 1
ATOM 2130 C C . LEU A 1 278 ? -19.139 -25.784 -7.994 1.00 77.38 278 LEU A C 1
ATOM 2132 O O . LEU A 1 278 ? -18.638 -26.795 -8.485 1.00 77.38 278 LEU A O 1
ATOM 2136 N N . VAL A 1 279 ? -18.402 -24.882 -7.338 1.00 78.00 279 VAL A N 1
ATOM 2137 C CA . VAL A 1 279 ? -16.947 -25.035 -7.163 1.00 78.00 279 VAL A CA 1
ATOM 2138 C C . VAL A 1 279 ? -16.627 -26.277 -6.330 1.00 78.00 279 VAL A C 1
ATOM 2140 O O . VAL A 1 279 ? -15.711 -27.027 -6.668 1.00 78.00 279 VAL A O 1
ATOM 2143 N N . ARG A 1 280 ? -17.411 -26.550 -5.279 1.00 81.19 280 ARG A N 1
ATOM 2144 C CA . ARG A 1 280 ? -17.233 -27.734 -4.431 1.00 81.19 280 ARG A CA 1
ATOM 2145 C C . ARG A 1 280 ? -17.483 -29.044 -5.185 1.00 81.19 280 ARG A C 1
ATOM 2147 O O . ARG A 1 280 ? -16.761 -30.007 -4.944 1.00 81.19 280 ARG A O 1
ATOM 2154 N N . GLN A 1 281 ? -18.455 -29.086 -6.097 1.00 84.44 281 GLN A N 1
ATOM 2155 C CA . GLN A 1 281 ? -18.722 -30.271 -6.921 1.00 84.44 281 GLN A CA 1
ATOM 2156 C C . GLN A 1 281 ? -17.704 -30.473 -8.052 1.00 84.44 281 GLN A C 1
ATOM 2158 O O . GLN A 1 281 ? -17.433 -31.610 -8.425 1.00 84.44 281 GLN A O 1
ATOM 2163 N N . GLN A 1 282 ? -17.121 -29.399 -8.588 1.00 84.94 282 GLN A N 1
ATOM 2164 C CA . GLN A 1 282 ? -16.170 -29.471 -9.707 1.00 84.94 282 GLN A CA 1
ATOM 2165 C C . GLN A 1 282 ? -14.722 -29.736 -9.258 1.00 84.94 282 GLN A C 1
ATOM 2167 O O . GLN A 1 282 ? -13.918 -30.249 -10.037 1.00 84.94 282 GLN A O 1
ATOM 2172 N N . LEU A 1 283 ? -14.377 -29.437 -7.998 1.00 86.62 283 LEU A N 1
ATOM 2173 C CA . LEU A 1 283 ? -13.022 -29.620 -7.464 1.00 86.62 283 LEU A CA 1
ATOM 2174 C C . LEU A 1 283 ? -12.483 -31.064 -7.592 1.00 86.62 283 LEU A C 1
ATOM 2176 O O . LEU A 1 283 ? -11.348 -31.221 -8.042 1.00 86.62 283 LEU A O 1
ATOM 2180 N N . PRO A 1 284 ? -13.250 -32.124 -7.257 1.00 88.50 284 PRO A N 1
ATOM 2181 C CA . PRO A 1 284 ? -12.778 -33.505 -7.375 1.00 88.50 284 PRO A CA 1
ATOM 2182 C C . PRO A 1 284 ? -12.482 -33.902 -8.824 1.00 88.50 284 PRO A C 1
ATOM 2184 O O . PRO A 1 284 ? -11.488 -34.572 -9.087 1.00 88.50 284 PRO A O 1
ATOM 2187 N N . VAL A 1 285 ? -13.303 -33.441 -9.773 1.00 89.56 285 VAL A N 1
ATOM 2188 C CA . VAL A 1 285 ? -13.113 -33.712 -11.207 1.00 89.56 285 VAL A CA 1
ATOM 2189 C C . VAL A 1 285 ? -11.830 -33.049 -11.703 1.00 89.56 285 VAL A C 1
ATOM 2191 O O . VAL A 1 285 ? -11.023 -33.688 -12.374 1.00 89.56 285 VAL A O 1
ATOM 2194 N N . LEU A 1 286 ? -11.593 -31.797 -11.305 1.00 86.31 286 LEU A N 1
ATOM 2195 C CA . LEU A 1 286 ? -10.362 -31.070 -11.618 1.00 86.31 286 LEU A CA 1
ATOM 2196 C C . LEU A 1 286 ? -9.117 -31.774 -11.067 1.00 86.31 286 LEU A C 1
ATOM 2198 O O . LEU A 1 286 ? -8.116 -31.861 -11.772 1.00 86.31 286 LEU A O 1
ATOM 2202 N N . VAL A 1 287 ? -9.186 -32.320 -9.848 1.00 89.75 287 VAL A N 1
ATOM 2203 C CA . VAL A 1 287 ? -8.089 -33.096 -9.246 1.00 89.75 287 VAL A CA 1
ATOM 2204 C C . VAL A 1 287 ? -7.804 -34.370 -10.043 1.00 89.75 287 VAL A C 1
ATOM 2206 O O . VAL A 1 287 ? -6.641 -34.646 -10.333 1.00 89.75 287 VAL A O 1
ATOM 2209 N N . VAL A 1 288 ? -8.837 -35.111 -10.456 1.00 91.44 288 VAL A N 1
ATOM 2210 C CA . VAL A 1 288 ? -8.674 -36.323 -11.278 1.00 91.44 288 VAL A CA 1
ATOM 2211 C C . VAL A 1 288 ? -8.061 -35.987 -12.639 1.00 91.44 288 VAL A C 1
ATOM 2213 O O . VAL A 1 288 ? -7.113 -36.644 -13.061 1.00 91.44 288 VAL A O 1
ATOM 2216 N N . VAL A 1 289 ? -8.531 -34.928 -13.306 1.00 90.56 289 VAL A N 1
ATOM 2217 C CA . VAL A 1 289 ? -7.961 -34.475 -14.588 1.00 90.56 289 VAL A CA 1
ATOM 2218 C C . VAL A 1 289 ? -6.486 -34.100 -14.425 1.00 90.56 289 VAL A C 1
ATOM 2220 O O . VAL A 1 289 ? -5.657 -34.502 -15.240 1.00 90.56 289 VAL A O 1
ATOM 2223 N N . LEU A 1 290 ? -6.126 -33.391 -13.351 1.00 90.69 290 LEU A N 1
ATOM 2224 C CA . LEU A 1 290 ? -4.736 -33.027 -13.069 1.00 90.69 290 LEU A CA 1
ATOM 2225 C C . LEU A 1 290 ? -3.857 -34.259 -12.819 1.00 90.69 290 LEU A C 1
ATOM 2227 O O . LEU A 1 290 ? -2.741 -34.322 -13.331 1.00 90.69 290 LEU A O 1
ATOM 2231 N N . GLN A 1 291 ? -4.365 -35.253 -12.086 1.00 92.38 291 GLN A N 1
ATOM 2232 C CA . GLN A 1 291 ? -3.662 -36.516 -11.856 1.00 92.38 291 GLN A CA 1
ATOM 2233 C C . GLN A 1 291 ? -3.428 -37.281 -13.161 1.00 92.38 291 GLN A C 1
ATOM 2235 O O . GLN A 1 291 ? -2.306 -37.720 -13.401 1.00 92.38 291 GLN A O 1
ATOM 2240 N N . VAL A 1 292 ? -4.435 -37.382 -14.034 1.00 94.00 292 VAL A N 1
ATOM 2241 C CA . VAL A 1 292 ? -4.298 -38.030 -15.350 1.00 94.00 292 VA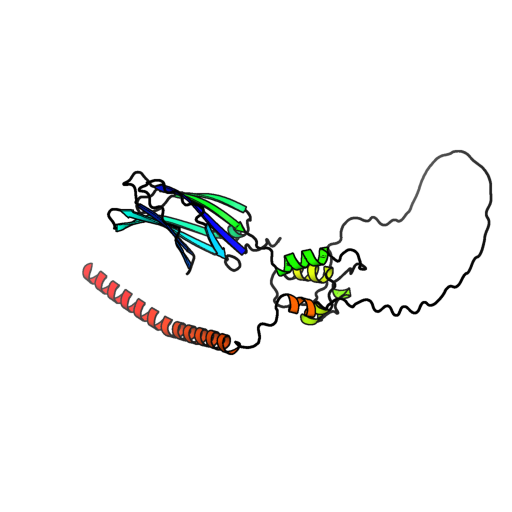L A CA 1
ATOM 2242 C C . VAL A 1 292 ? -3.279 -37.291 -16.218 1.00 94.00 292 VAL A C 1
ATOM 2244 O O . VAL A 1 292 ? -2.394 -37.923 -16.792 1.00 94.00 292 VAL A O 1
ATOM 2247 N N . CYS A 1 293 ? -3.338 -35.958 -16.269 1.00 90.62 293 CYS A N 1
ATOM 2248 C CA . CYS A 1 293 ? -2.369 -35.148 -17.008 1.00 90.62 293 CYS A CA 1
ATOM 2249 C C . CYS A 1 293 ? -0.936 -35.349 -16.497 1.00 90.62 293 CYS A C 1
ATOM 2251 O O . CYS A 1 293 ? -0.007 -35.460 -17.297 1.00 90.62 293 CYS A O 1
ATOM 2253 N N . LEU A 1 294 ? -0.733 -35.417 -15.179 1.00 92.19 294 LEU A N 1
ATOM 2254 C CA . LEU A 1 294 ? 0.583 -35.694 -14.600 1.00 92.19 294 LEU A CA 1
ATOM 2255 C C . LEU A 1 294 ? 1.071 -37.099 -14.961 1.00 92.19 294 LEU A C 1
ATOM 2257 O O . LEU A 1 294 ? 2.225 -37.252 -15.350 1.00 92.19 294 LEU A O 1
ATOM 2261 N N . LEU A 1 295 ? 0.195 -38.102 -14.905 1.00 94.69 295 LEU A N 1
ATOM 2262 C CA . LEU A 1 295 ? 0.532 -39.489 -15.228 1.00 94.69 295 LEU A CA 1
ATOM 2263 C C . LEU A 1 295 ? 0.921 -39.652 -16.702 1.00 94.69 295 LEU A C 1
ATOM 2265 O O . LEU A 1 295 ? 1.930 -40.283 -17.006 1.00 94.69 295 LEU A O 1
ATOM 2269 N N . VAL A 1 296 ? 0.177 -39.019 -17.613 1.00 94.75 296 VAL A N 1
ATOM 2270 C CA . VAL A 1 296 ? 0.497 -39.010 -19.049 1.00 94.75 296 VAL A CA 1
ATOM 2271 C C . VAL A 1 296 ? 1.852 -38.352 -19.298 1.00 94.75 296 VAL A C 1
ATOM 2273 O O . VAL A 1 296 ? 2.674 -38.913 -20.020 1.00 94.75 296 VAL A O 1
ATOM 2276 N N . ASN A 1 297 ? 2.125 -37.205 -18.670 1.00 89.81 297 ASN A N 1
ATOM 2277 C CA . ASN A 1 297 ? 3.420 -36.538 -18.805 1.00 89.81 297 ASN A CA 1
ATOM 2278 C C . ASN A 1 297 ? 4.571 -37.390 -18.253 1.00 89.81 297 ASN A C 1
ATOM 2280 O O . ASN A 1 297 ? 5.642 -37.427 -18.851 1.00 89.81 297 ASN A O 1
ATOM 2284 N N . LEU A 1 298 ? 4.351 -38.118 -17.157 1.00 91.81 298 LEU A N 1
ATOM 2285 C CA . LEU A 1 298 ? 5.367 -38.970 -16.539 1.00 91.81 298 LEU A CA 1
ATOM 2286 C C . LEU A 1 298 ? 5.679 -40.205 -17.401 1.00 91.81 298 LEU A C 1
ATOM 2288 O O . LEU A 1 298 ? 6.840 -40.584 -17.543 1.00 91.81 298 LEU A O 1
ATOM 2292 N N . VAL A 1 299 ? 4.666 -40.786 -18.053 1.00 93.62 299 VAL A N 1
ATOM 2293 C CA . VAL A 1 299 ? 4.849 -41.874 -19.030 1.00 93.62 299 VAL A CA 1
ATOM 2294 C C . VAL A 1 299 ? 5.592 -41.387 -20.276 1.00 93.62 299 VAL A C 1
ATOM 2296 O O . VAL A 1 299 ? 6.497 -42.074 -20.749 1.00 93.62 299 VAL A O 1
ATOM 2299 N N . GLN A 1 300 ? 5.249 -40.205 -20.797 1.00 90.19 300 GLN A N 1
ATOM 2300 C CA . GLN A 1 300 ? 5.963 -39.606 -21.932 1.00 90.19 300 GLN A CA 1
ATOM 2301 C C . GLN A 1 300 ? 7.422 -39.301 -21.576 1.00 90.19 300 GLN A C 1
ATOM 2303 O O . GLN A 1 300 ? 8.318 -39.602 -22.359 1.00 90.19 300 GLN A O 1
ATOM 2308 N N . PHE A 1 301 ? 7.675 -38.783 -20.373 1.00 88.81 301 PHE A N 1
ATOM 2309 C CA . PHE A 1 301 ? 9.026 -38.522 -19.885 1.00 88.81 301 PHE A CA 1
ATOM 2310 C C . PHE A 1 301 ? 9.855 -39.810 -19.777 1.00 88.81 301 PHE A C 1
ATOM 2312 O O . PHE A 1 301 ? 10.968 -39.865 -20.292 1.00 88.81 301 PHE A O 1
ATOM 2319 N N . ASN A 1 302 ? 9.291 -40.883 -19.210 1.00 87.62 302 ASN A N 1
ATOM 2320 C CA . ASN A 1 302 ? 9.979 -42.176 -19.125 1.00 87.62 302 ASN A CA 1
ATOM 2321 C C . ASN A 1 302 ? 10.306 -42.783 -20.497 1.00 87.62 302 ASN A C 1
ATOM 2323 O O . ASN A 1 302 ? 11.336 -43.432 -20.629 1.00 87.62 302 ASN A O 1
ATOM 2327 N N . ARG A 1 303 ? 9.469 -42.560 -21.520 1.00 86.56 303 ARG A N 1
ATOM 2328 C CA . ARG A 1 303 ? 9.758 -43.009 -22.894 1.00 86.56 303 ARG A CA 1
ATOM 2329 C C . ARG A 1 303 ? 10.888 -42.237 -23.568 1.00 86.56 303 ARG A C 1
ATOM 2331 O O . ARG A 1 303 ? 11.509 -42.779 -24.466 1.00 86.56 303 ARG A O 1
ATOM 2338 N N . ILE A 1 304 ? 11.121 -40.985 -23.182 1.00 88.25 304 ILE A N 1
ATOM 2339 C CA . ILE A 1 304 ? 12.217 -40.166 -23.725 1.00 88.25 304 ILE A CA 1
ATOM 2340 C C . ILE A 1 304 ? 13.552 -40.526 -23.055 1.00 88.25 304 ILE A C 1
ATOM 2342 O O . ILE A 1 304 ? 14.611 -40.327 -23.641 1.00 88.25 304 ILE A O 1
ATOM 2346 N N . CYS A 1 305 ? 13.510 -41.041 -21.824 1.00 81.50 305 CYS A N 1
ATOM 2347 C CA . CYS A 1 305 ? 14.699 -41.398 -21.050 1.00 81.50 305 CYS A CA 1
ATOM 2348 C C . CYS A 1 305 ? 15.172 -42.855 -21.221 1.00 81.50 305 CYS A C 1
ATOM 2350 O O . CYS A 1 305 ? 16.167 -43.217 -20.593 1.00 81.50 305 CYS A O 1
ATOM 2352 N N . GLN A 1 306 ? 14.482 -43.674 -22.021 1.00 77.62 306 GLN A N 1
ATOM 2353 C CA . GLN A 1 306 ? 14.903 -45.027 -22.420 1.00 77.62 306 GLN A CA 1
ATOM 2354 C C . GLN A 1 306 ? 15.442 -45.013 -23.847 1.00 77.62 306 GLN A C 1
ATOM 2356 O O . GLN A 1 306 ? 16.447 -45.716 -24.083 1.00 77.62 306 GLN A O 1
#

Foldseek 3Di:
DDDFAFFFKKKKWWFKWAFPPDFFFAQKKKWKDKDPDIDIAGTHGDRGRMDGGDGRMDMDGCRPPQKIKMKMWIWTDDPNDIFTSFIDIDIDGRVNLSDADKDWDWAWGHDHRITIITIMMGGDHPDPVVLVVLVVVLVVPVPDDDDDPWQCVFAPAPDAPVRSQFTGDSVNNNLLVVVPVDDDPGSGRDTPDDDDDPDDDDDDDDDDDDDDDDDDDDDDDDDDDDDDDDDDDDPDPDPDPDPPTSVSVVCVVCVDPPPDDPPVVVVVVVVVVVVVVVCVVCVVVVVVVVVVVVVVVVVVVVVVVD

Secondary structure (DSSP, 8-state):
---PPPP-EEEEEEEEEEEPSS--BEEEEEEEEETTEEEEPPPB-S-BSS-EEEEEEEEEE-TT-SEEEEEEEEEEEETTEEEEEEEEEEEEEHHHHTS-EEEEEEEEEBSTT-EEEEEEEEEE----HHHHHHHHHHHHSTTSS----SGGGTS-TT--HHHHHHH--HHHHHHHHHHSTTS-S--------PPPP---PPP--------------------------------------PPPPHHHHHHHHS----S--HHHHHHHHHHHHHHHHHHHHHHHHHHHHHHHHHHHHHHHHHHH--

Nearest PDB structures (foldseek):
  4npj-assembly2_B  TM=7.111E-01  e=4.380E-06  Homo sapiens
  4npk-assembly1_A  TM=6.993E-01  e=8.024E-06  Homo sapiens
  4npj-assembly1_A  TM=6.987E-01  e=4.889E-06  Homo sapiens
  5izr-assembly1_A  TM=6.697E-01  e=6.438E-06  Homo sapiens
  5dfz-assembly1_A  TM=5.097E-01  e=5.558E-04  Saccharomyces cerevisiae S288C

Organism: Aphanomyces astaci (NCBI:txid112090)

InterPro domains:
  IPR035892 C2 domain superfamily [SSF49562] (9-126)

pLDDT: mean 70.78, std 22.4, range [27.11, 98.12]

Radius of gyration: 35.26 Å; Cα contacts (8 Å, |Δi|>4): 384; chains: 1; bounding box: 67×73×111 Å

Solvent-accessible surface area (backbone atoms only — not comparable to full-atom values): 18601 Å² total; per-residue (Å²): 129,91,80,70,71,72,32,35,34,36,35,41,33,43,46,35,36,44,44,43,97,66,84,58,28,22,46,38,26,42,38,42,33,42,88,94,47,74,47,72,44,77,61,36,59,67,73,36,50,59,50,64,41,88,77,38,65,47,79,40,85,35,64,89,49,63,62,46,58,38,40,39,34,36,34,25,30,54,93,93,38,79,43,64,35,17,28,46,77,46,79,39,46,46,79,59,50,54,46,78,48,74,46,79,46,77,44,65,32,48,58,66,65,26,30,36,36,37,32,37,37,35,37,37,66,67,70,52,65,70,57,53,47,43,52,55,54,35,67,72,59,65,88,82,63,85,84,78,87,37,44,64,80,41,29,62,80,76,38,51,52,71,49,45,49,47,45,37,47,56,66,40,44,41,54,47,56,66,68,54,74,78,85,59,96,69,64,60,66,66,86,63,76,73,80,80,76,93,80,79,88,80,89,81,87,87,80,89,84,84,90,81,91,86,85,88,90,84,83,89,82,86,88,90,81,92,83,90,79,88,82,78,93,76,86,80,87,71,88,63,84,74,74,79,39,44,59,61,54,53,46,70,78,49,64,79,73,72,96,78,60,76,72,61,57,58,53,52,57,53,51,53,52,53,52,50,51,52,51,62,67,46,48,62,58,53,51,52,53,50,52,51,53,51,52,53,51,51,53,54,50,54,63,73,76,107

Mean predicted aligned error: 19.63 Å

Sequence (306 aa):
MPCFPHPTKLVLTLHSASLLPGPAMRNVHAVVTSGDKTFQSNSFHPKTTSPIWEQAAFAFNVRAKTHLCIHVRVVGTKNLRKRGLGHFYLNFSNRRLSKQGTLALTCPLVGGCGGIVNMSIQILYEAHPIRDWAIREVTKDISTRRPCHSLLQCVAKGSIREDIFKNACGACFLALVLAHNERDDSFTAKELVRPASPCDPSPMSTLASDSTEDDNPHQRPSPRSTGSSSSPLIDDSSDSPSCPTIQAWMQAVYPQVNSASSDQYNNLVTSFSMCYQLVRQQLPVLVVVLQVCLLVNLVQFNRICQ